Protein AF-J9EGV9-F1 (afdb_monomer)

Foldseek 3Di:
DQPDVVLVVVVVVVLCVLPVPKDWDCPNVVRDIDIDDPDPVSLVVVQVVQCQDDDPNRRDHDDDDDPPPVDDQPDPVDDHDDPPDPDDPCPDDDDDPDPDDPDPDPDPPPPPPLLVVQVVPDDLQDWGWSACADPPGDTDIDDRDDPPDPDDDPPPPPDDDDDDDDDDDDDDDDDDD

Mean predicted aligned error: 19.61 Å

Radius of gyration: 32.69 Å; Cα contacts (8 Å, |Δi|>4): 101; chains: 1; bounding box: 62×54×77 Å

Solvent-accessible surface area (backbone atoms only — not comparable to full-atom values): 12380 Å² total; per-residue (Å²): 86,80,89,43,69,70,44,37,50,64,53,49,50,68,50,39,76,73,40,79,80,53,44,78,48,77,39,58,93,78,75,43,72,50,76,48,58,90,46,73,65,54,50,52,52,53,39,64,64,35,56,79,34,64,59,95,90,39,75,43,84,70,79,84,78,78,80,83,70,94,67,71,96,68,84,77,85,63,86,72,81,76,79,97,61,91,70,77,79,80,66,84,92,68,78,76,60,93,88,72,70,88,76,80,77,71,76,79,79,87,72,52,61,68,54,51,53,52,61,69,67,63,58,83,87,49,76,42,78,71,37,88,49,53,102,90,41,79,60,40,72,48,69,62,86,67,83,90,60,88,76,79,74,76,78,76,77,79,72,82,83,76,79,81,78,80,84,74,79,79,80,79,82,81,83,80,133

Secondary structure (DSSP, 8-state):
--S-HHHHHHHHHHHHTT-TT-EEEEEGGGTEEEEE-SSHHHHHHHHHHHTT-EETTEE----PPP------SS--SSPPPPP--------SS-PPPTT-----PPPP-TT-HHHHHHHHT--TTS-EEEE--BTTB--EEE----GGGTT-PPP------PPPPP-PPPPPPPPP-

Sequence (177 aa):
VFSVDQQKANFSDLFTQIESGCHFDFLRSFRRVRITFEKPESATAAKLLTQHLSFNGTILKSFFAQRIRLRDAGDDGLLKLPPLEKQFLISPPASPPVGWEQSQEMAPVVCNFDLMAKLAALTVDDTFEVYEGDEHKPKIVIHPANEEGSNSMPAQSMMPKTPRPPNTPRSVRKEYT

InterPro domains:
  IPR006931 Calcipressin [PF04847] (2-142)
  IPR006931 Calcipressin [PTHR10300] (1-169)
  IPR012677 Nucleotide-binding alpha-beta plait domain superfamily [G3DSA:3.30.70.330] (1-89)
  IPR035979 RNA-binding domain superfamily [SSF54928] (2-92)

pLDDT: mean 76.2, std 13.2, range [49.03, 94.69]

Organism: Wuchereria bancrofti (NCBI:txid6293)

Structure (mmCIF, N/CA/C/O backbone):
data_AF-J9EGV9-F1
#
_entry.id   AF-J9EGV9-F1
#
loop_
_atom_site.group_PDB
_atom_site.id
_atom_site.type_symbol
_atom_site.label_atom_id
_atom_site.label_alt_id
_atom_site.label_comp_id
_atom_site.label_asym_id
_atom_site.label_entity_id
_atom_site.label_seq_id
_atom_site.pdbx_PDB_ins_code
_atom_site.Cartn_x
_atom_site.Cartn_y
_atom_site.Cartn_z
_atom_site.occupancy
_atom_site.B_iso_or_equiv
_atom_site.auth_seq_id
_atom_site.auth_comp_id
_atom_site.auth_asym_id
_atom_site.auth_atom_id
_atom_site.pdbx_PDB_model_num
ATOM 1 N N . VAL A 1 1 ? -15.345 -4.649 19.027 1.00 72.00 1 VAL A N 1
ATOM 2 C CA . VAL A 1 1 ? -14.719 -4.579 17.686 1.00 72.00 1 VAL A CA 1
ATOM 3 C C . VAL A 1 1 ? -13.878 -5.813 17.383 1.00 72.00 1 VAL A C 1
ATOM 5 O O . VAL A 1 1 ? -14.122 -6.461 16.389 1.00 72.00 1 VAL A O 1
ATOM 8 N N . PHE A 1 2 ? -12.897 -6.184 18.211 1.00 77.69 2 PHE A N 1
ATOM 9 C CA . PHE A 1 2 ? -11.848 -7.129 17.789 1.00 77.69 2 PHE A CA 1
ATOM 10 C C . PHE A 1 2 ? -12.243 -8.614 17.698 1.00 77.69 2 PHE A C 1
ATOM 12 O O . PHE A 1 2 ? -11.658 -9.328 16.882 1.00 77.69 2 PHE A O 1
ATOM 19 N N . SER A 1 3 ? -13.209 -9.075 18.498 1.00 81.31 3 SER A N 1
ATOM 20 C CA . SER A 1 3 ? -13.563 -10.504 18.596 1.00 81.31 3 SER A CA 1
ATOM 21 C C . SER A 1 3 ? -14.781 -10.912 17.766 1.00 81.31 3 SER A C 1
ATOM 23 O O . SER A 1 3 ? -14.891 -12.073 17.402 1.00 81.31 3 SER A O 1
ATOM 25 N N . VAL A 1 4 ? -15.687 -9.974 17.476 1.00 87.19 4 VAL A N 1
ATOM 26 C CA . VAL A 1 4 ? -16.976 -10.241 16.818 1.00 87.19 4 VAL A CA 1
ATOM 27 C C . VAL A 1 4 ? -16.967 -9.602 15.440 1.00 87.19 4 VAL A C 1
ATOM 29 O O . VAL A 1 4 ? -16.778 -8.389 15.341 1.00 87.19 4 VAL A O 1
ATOM 32 N N . ASP A 1 5 ? -17.206 -10.389 14.393 1.00 86.81 5 ASP A N 1
ATOM 33 C CA . ASP A 1 5 ? -17.126 -9.908 13.009 1.00 86.81 5 ASP A CA 1
ATOM 34 C C . ASP A 1 5 ? -18.186 -8.852 12.687 1.00 86.81 5 ASP A C 1
ATOM 36 O O . ASP A 1 5 ? -17.861 -7.848 12.060 1.00 86.81 5 ASP A O 1
ATOM 40 N N . GLN A 1 6 ? -19.391 -8.966 13.253 1.00 89.12 6 GLN A N 1
ATOM 41 C CA . GLN A 1 6 ? -20.410 -7.916 13.142 1.00 89.12 6 GLN A CA 1
ATOM 42 C C . GLN A 1 6 ? -19.915 -6.565 13.681 1.00 89.12 6 GLN A C 1
ATOM 44 O O . GLN A 1 6 ? -20.164 -5.517 13.097 1.00 89.12 6 GLN A O 1
ATOM 49 N N . GLN A 1 7 ? -19.175 -6.566 14.794 1.00 87.25 7 GLN A N 1
ATOM 50 C CA . GLN A 1 7 ? -18.638 -5.326 15.356 1.00 87.25 7 GLN A CA 1
ATOM 51 C C . GLN A 1 7 ? -17.454 -4.781 14.554 1.00 87.25 7 GLN A C 1
ATOM 53 O O . GLN A 1 7 ? -17.155 -3.596 14.686 1.00 87.25 7 GLN A O 1
ATOM 58 N N . LYS A 1 8 ? -16.753 -5.623 13.783 1.00 89.88 8 LYS A N 1
ATOM 59 C CA . LYS A 1 8 ? -15.738 -5.159 12.830 1.00 89.88 8 LYS A CA 1
ATOM 60 C C . LYS A 1 8 ? -16.406 -4.485 11.643 1.00 89.88 8 LYS A C 1
ATOM 62 O O . LYS A 1 8 ? -15.996 -3.381 11.326 1.00 89.88 8 LYS A O 1
ATOM 67 N N . ALA A 1 9 ? -17.447 -5.105 11.082 1.00 90.06 9 ALA A N 1
ATOM 68 C CA . ALA A 1 9 ? -18.224 -4.559 9.971 1.00 90.06 9 ALA A CA 1
ATOM 69 C C . ALA A 1 9 ? -18.833 -3.194 10.330 1.00 90.06 9 ALA A C 1
ATOM 71 O O . ALA A 1 9 ? -18.538 -2.191 9.690 1.00 90.06 9 ALA A O 1
ATOM 72 N N . ASN A 1 10 ? -19.545 -3.115 11.459 1.00 90.56 10 ASN A N 1
ATOM 73 C CA . ASN A 1 10 ? -20.120 -1.850 11.923 1.00 90.56 10 ASN A CA 1
ATOM 74 C C . ASN A 1 10 ? -19.052 -0.763 12.152 1.00 90.56 10 ASN A C 1
ATOM 76 O O . ASN A 1 10 ? -19.334 0.422 12.017 1.00 90.56 10 ASN A O 1
ATOM 80 N N . PHE A 1 11 ? -17.835 -1.151 12.557 1.00 90.31 11 PHE A N 1
ATOM 81 C CA . PHE A 1 11 ? -16.734 -0.207 12.728 1.00 90.31 11 PHE A CA 1
ATOM 82 C C . PHE A 1 11 ? -16.140 0.221 11.385 1.00 90.31 11 PHE A C 1
ATOM 84 O O . PHE A 1 11 ? -15.860 1.403 11.223 1.00 90.31 11 PHE A O 1
ATOM 91 N N . SER A 1 12 ? -15.944 -0.698 10.433 1.00 91.06 12 SER A N 1
ATOM 92 C CA . SER A 1 12 ? -15.426 -0.363 9.103 1.00 91.06 12 SER A CA 1
ATOM 93 C C . SER A 1 12 ? -16.374 0.560 8.348 1.00 91.06 12 SER A C 1
ATOM 95 O O . SER A 1 12 ? -15.910 1.548 7.786 1.00 91.06 12 SER A O 1
ATOM 97 N N . ASP A 1 13 ? -17.685 0.325 8.440 1.00 90.62 13 ASP A N 1
ATOM 98 C CA . ASP A 1 13 ? -18.703 1.113 7.738 1.00 90.62 13 ASP A CA 1
ATOM 99 C C . ASP A 1 13 ? -18.626 2.611 8.069 1.00 90.62 13 ASP A C 1
ATOM 101 O O . ASP A 1 13 ? -18.821 3.451 7.191 1.00 90.62 13 ASP A O 1
ATOM 105 N N . LEU A 1 14 ? -18.263 2.964 9.310 1.00 88.94 14 LEU A N 1
ATOM 106 C CA . LEU A 1 14 ? -18.078 4.359 9.732 1.00 88.94 14 LEU A CA 1
ATOM 107 C C . LEU A 1 14 ? -17.001 5.088 8.919 1.00 88.94 14 LEU A C 1
ATOM 109 O O . LEU A 1 14 ? -17.116 6.287 8.681 1.00 88.94 14 LEU A O 1
ATOM 113 N N . PHE A 1 15 ? -15.949 4.382 8.503 1.00 91.12 15 PHE A N 1
ATOM 114 C CA . PHE A 1 15 ? -14.850 4.967 7.732 1.00 91.12 15 PHE A CA 1
ATOM 115 C C . PHE A 1 15 ? -15.026 4.754 6.227 1.00 91.12 15 PHE A C 1
ATOM 117 O O . PHE A 1 15 ? -14.578 5.591 5.447 1.00 91.12 15 PHE A O 1
ATOM 124 N N . THR A 1 16 ? -15.741 3.704 5.814 1.00 91.88 16 THR A N 1
ATOM 125 C CA . THR A 1 16 ? -16.113 3.476 4.411 1.00 91.88 16 THR A CA 1
ATOM 126 C C . THR A 1 16 ? -17.042 4.573 3.875 1.00 91.88 16 THR A C 1
ATOM 128 O O . THR A 1 16 ? -16.983 4.890 2.690 1.00 91.88 16 THR A O 1
ATOM 131 N N . GLN A 1 17 ? -17.842 5.217 4.737 1.00 90.00 17 GLN A N 1
ATOM 132 C CA . GLN A 1 17 ? -18.630 6.410 4.376 1.00 90.00 17 GLN A CA 1
ATOM 133 C C . GLN A 1 17 ? -17.769 7.623 3.995 1.00 90.00 17 GLN A C 1
ATOM 135 O O . GLN A 1 17 ? -18.224 8.482 3.244 1.00 90.00 17 GLN A O 1
ATOM 140 N N . ILE A 1 18 ? -16.543 7.706 4.517 1.00 88.81 18 ILE A N 1
ATOM 141 C CA . ILE A 1 18 ? -15.595 8.780 4.200 1.00 88.81 18 ILE A CA 1
ATOM 142 C C . ILE A 1 18 ? -14.877 8.446 2.892 1.00 88.81 18 ILE A C 1
ATOM 144 O O . ILE A 1 18 ? -14.773 9.286 2.004 1.00 88.81 18 ILE A O 1
ATOM 148 N N . GLU A 1 19 ? -14.384 7.211 2.775 1.00 91.25 19 GLU A N 1
ATOM 149 C CA . GLU A 1 19 ? -13.679 6.732 1.592 1.00 91.25 19 GLU A CA 1
ATOM 150 C C . GLU A 1 19 ? -13.893 5.226 1.413 1.00 91.25 19 GLU A C 1
ATOM 152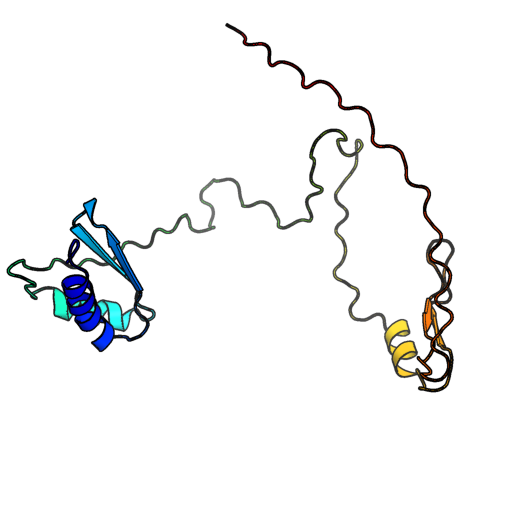 O O . GLU A 1 19 ? -13.577 4.429 2.298 1.00 91.25 19 GLU A O 1
ATOM 157 N N . SER A 1 20 ? -14.389 4.820 0.244 1.00 89.94 20 SER A N 1
ATOM 158 C CA . SER A 1 20 ? -14.695 3.415 -0.048 1.00 89.94 20 SER A CA 1
ATOM 159 C C . SER A 1 20 ? -13.451 2.524 -0.143 1.00 89.94 20 SER A C 1
ATOM 161 O O . SER A 1 20 ? -13.529 1.336 0.161 1.00 89.94 20 SER A O 1
ATOM 163 N N . GLY A 1 21 ? -12.306 3.091 -0.535 1.00 89.56 21 GLY A N 1
ATOM 164 C CA . GLY A 1 21 ? -11.041 2.383 -0.752 1.00 89.56 21 GLY A CA 1
ATOM 165 C C . GLY A 1 21 ? -10.152 2.218 0.486 1.00 89.56 21 GLY A C 1
ATOM 166 O O . GLY A 1 21 ? -8.978 1.880 0.340 1.00 89.56 21 GLY A O 1
ATOM 167 N N . CYS A 1 22 ? -10.655 2.470 1.698 1.00 92.50 22 CYS A N 1
ATOM 168 C CA . CYS A 1 22 ? -9.830 2.384 2.903 1.00 92.50 22 CYS A CA 1
ATOM 169 C C . CYS A 1 22 ? -9.505 0.932 3.312 1.00 92.50 22 CYS A C 1
ATOM 171 O O . CYS A 1 22 ? -10.330 0.022 3.222 1.00 92.50 22 CYS A O 1
ATOM 173 N N . HIS A 1 23 ? -8.281 0.712 3.798 1.00 93.50 23 HIS A N 1
ATOM 174 C CA . HIS A 1 23 ? -7.808 -0.590 4.276 1.00 93.50 23 HIS A CA 1
ATOM 175 C C . HIS A 1 23 ? -7.730 -0.637 5.806 1.00 93.50 23 HIS A C 1
ATOM 177 O O . HIS A 1 23 ? -7.260 0.316 6.429 1.00 93.50 23 HIS A O 1
ATOM 183 N N . PHE A 1 24 ? -8.130 -1.761 6.412 1.00 93.81 24 PHE A N 1
ATOM 184 C CA . PHE A 1 24 ? -8.201 -1.928 7.867 1.00 93.81 24 PHE A CA 1
ATOM 185 C C . PHE A 1 24 ? -7.317 -3.074 8.365 1.00 93.81 24 PHE A C 1
ATOM 187 O O . PHE A 1 24 ? -7.581 -4.241 8.082 1.00 93.81 24 PHE A O 1
ATOM 194 N N . ASP A 1 25 ? -6.352 -2.758 9.230 1.00 93.12 25 ASP A N 1
ATOM 195 C CA . ASP A 1 25 ? -5.571 -3.749 9.970 1.00 93.12 25 ASP A CA 1
ATOM 196 C C . ASP A 1 25 ? -6.039 -3.818 11.428 1.00 93.12 25 ASP A C 1
ATOM 198 O O . ASP A 1 25 ? -5.756 -2.935 12.249 1.00 93.12 25 ASP A O 1
ATOM 202 N N . PHE A 1 26 ? -6.739 -4.894 11.785 1.00 92.50 26 PHE A N 1
ATOM 203 C CA . PHE A 1 26 ? -7.194 -5.130 13.156 1.00 92.50 26 PHE A CA 1
ATOM 204 C C . PHE A 1 26 ? -6.112 -5.828 13.989 1.00 92.50 26 PHE A C 1
ATOM 206 O O . PHE A 1 26 ? -5.957 -7.050 13.960 1.00 92.50 26 PHE A O 1
ATOM 213 N N . LEU A 1 27 ? -5.413 -5.060 14.821 1.00 91.31 27 LEU A N 1
ATOM 214 C CA . LEU A 1 27 ? -4.391 -5.553 15.742 1.00 91.31 27 LEU A CA 1
ATOM 215 C C . LEU A 1 27 ? -5.035 -5.971 17.072 1.00 91.31 27 LEU A C 1
ATOM 217 O O . LEU A 1 27 ? -5.009 -5.232 18.061 1.00 91.31 27 LEU A O 1
ATOM 221 N N . ARG A 1 28 ? -5.633 -7.173 17.090 1.00 88.75 28 ARG A N 1
ATOM 222 C CA . ARG A 1 28 ? -6.429 -7.690 18.223 1.00 88.75 28 ARG A CA 1
ATOM 223 C C . ARG A 1 28 ? -5.695 -7.621 19.566 1.00 88.75 28 ARG A C 1
ATOM 225 O O . ARG A 1 28 ? -6.259 -7.095 20.523 1.00 88.75 28 ARG A O 1
ATOM 232 N N . SER A 1 29 ? -4.443 -8.080 19.628 1.00 90.12 29 SER A N 1
ATOM 233 C CA . SER A 1 29 ? -3.651 -8.120 20.870 1.00 90.12 29 SER A CA 1
ATOM 234 C C . SER A 1 29 ? -3.405 -6.733 21.465 1.00 90.12 29 SER A C 1
ATOM 236 O O . SER A 1 29 ? -3.429 -6.564 22.679 1.00 90.12 29 SER A O 1
ATOM 238 N N . PHE A 1 30 ? -3.227 -5.724 20.611 1.00 86.88 30 PHE A N 1
ATOM 239 C CA . PHE A 1 30 ? -2.983 -4.344 21.033 1.00 86.88 30 PHE A CA 1
ATOM 240 C C . PHE A 1 30 ? -4.271 -3.542 21.235 1.00 86.88 30 PHE A C 1
ATOM 242 O O . PHE A 1 30 ? -4.199 -2.390 21.660 1.00 86.88 30 PHE A O 1
ATOM 249 N N . ARG A 1 31 ? -5.438 -4.122 20.909 1.00 89.06 31 ARG A N 1
ATOM 250 C CA . ARG A 1 31 ? -6.732 -3.425 20.833 1.00 89.06 31 ARG A CA 1
ATOM 251 C C . ARG A 1 31 ? -6.646 -2.148 19.987 1.00 89.06 31 ARG A C 1
ATOM 253 O O . ARG A 1 31 ? -7.211 -1.116 20.342 1.00 89.06 31 ARG A O 1
ATOM 260 N N . ARG A 1 32 ? -5.916 -2.217 18.869 1.00 92.06 32 ARG A N 1
ATOM 261 C CA . ARG A 1 32 ? -5.701 -1.102 17.935 1.00 92.06 32 ARG A CA 1
ATOM 262 C C . ARG A 1 32 ? -6.181 -1.475 16.541 1.00 92.06 32 ARG A C 1
ATOM 264 O O . ARG A 1 32 ? -6.110 -2.637 16.148 1.00 92.06 32 ARG A O 1
ATOM 271 N N . VAL A 1 33 ? -6.639 -0.479 15.795 1.00 92.56 33 VAL A N 1
ATOM 272 C CA . VAL A 1 33 ? -6.938 -0.602 14.366 1.00 92.56 33 VAL A CA 1
ATOM 273 C C . VAL A 1 33 ? -6.067 0.405 13.632 1.00 92.56 33 VAL A C 1
ATOM 275 O O . VAL A 1 33 ? -6.017 1.566 14.037 1.00 92.56 33 VAL A O 1
ATOM 278 N N . ARG A 1 34 ? -5.364 -0.033 12.587 1.00 93.50 34 ARG A N 1
ATOM 279 C CA . ARG A 1 34 ? -4.728 0.877 11.631 1.00 93.50 34 ARG A CA 1
ATOM 280 C C . ARG A 1 34 ? -5.644 0.998 10.424 1.00 93.50 34 ARG A C 1
ATOM 282 O O . ARG A 1 34 ? -6.104 -0.014 9.908 1.00 93.50 34 ARG A O 1
ATOM 289 N N . ILE A 1 35 ? -5.909 2.232 10.020 1.00 93.94 35 ILE A N 1
ATOM 290 C CA . ILE A 1 35 ? -6.735 2.545 8.858 1.00 93.94 35 ILE A CA 1
ATOM 291 C C . ILE A 1 35 ? -5.845 3.284 7.870 1.00 93.94 35 ILE A C 1
ATOM 293 O O . ILE A 1 35 ? -5.227 4.289 8.232 1.00 93.94 35 ILE A O 1
ATOM 297 N N . THR A 1 36 ? -5.749 2.760 6.655 1.00 94.12 36 THR A N 1
ATOM 298 C CA . THR A 1 36 ? -4.969 3.353 5.569 1.00 94.12 36 THR A CA 1
ATOM 299 C C . THR A 1 36 ? -5.940 3.914 4.544 1.00 94.12 36 THR A C 1
ATOM 301 O O . THR A 1 36 ? -6.716 3.163 3.960 1.00 94.12 36 THR A O 1
ATOM 304 N N . PHE A 1 37 ? -5.894 5.229 4.358 1.00 94.19 37 PHE A N 1
ATOM 305 C CA . PHE A 1 37 ? -6.653 5.952 3.340 1.00 94.19 37 PHE A CA 1
ATOM 306 C C . PHE A 1 37 ? -5.761 6.227 2.132 1.00 94.19 37 PHE A C 1
ATOM 308 O O . PHE A 1 37 ? -4.545 6.374 2.284 1.00 94.19 37 PHE A O 1
ATOM 315 N N . GLU A 1 38 ? -6.362 6.334 0.954 1.00 93.75 38 GLU A N 1
ATOM 316 C CA . GLU A 1 38 ? -5.685 6.753 -0.269 1.00 93.75 38 GLU A CA 1
ATOM 317 C C . GLU A 1 38 ? -5.351 8.248 -0.211 1.00 93.75 38 GLU A C 1
ATOM 319 O O . GLU A 1 38 ? -4.243 8.662 -0.563 1.00 93.75 38 GLU A O 1
ATOM 324 N N . LYS A 1 39 ? -6.283 9.065 0.300 1.00 93.81 39 LYS A N 1
ATOM 325 C CA . LYS A 1 39 ? -6.124 10.521 0.378 1.00 93.81 39 LYS A CA 1
ATOM 326 C C . LYS A 1 39 ? -5.812 10.998 1.803 1.00 93.81 39 LYS A C 1
ATOM 328 O O . LYS A 1 39 ? -6.466 10.584 2.765 1.00 93.81 39 LYS A O 1
ATOM 333 N N . PRO A 1 40 ? -4.865 11.943 1.972 1.00 93.12 40 PRO A N 1
ATOM 334 C CA . PRO A 1 40 ? -4.555 12.516 3.285 1.00 93.12 40 PRO A CA 1
ATOM 335 C C . PRO A 1 40 ? -5.709 13.359 3.859 1.00 93.12 40 PRO A C 1
ATOM 337 O O . PRO A 1 40 ? -5.856 13.468 5.080 1.00 93.12 40 PRO A O 1
ATOM 340 N N . GLU A 1 41 ? -6.550 13.928 2.994 1.00 94.69 41 GLU A N 1
ATOM 341 C CA . GLU A 1 41 ? -7.744 14.692 3.374 1.00 94.69 41 GLU A CA 1
ATOM 342 C C . GLU A 1 41 ? -8.757 13.804 4.106 1.00 94.69 41 GLU A C 1
ATOM 344 O O . GLU A 1 41 ? -9.190 14.145 5.209 1.00 94.69 41 GLU A O 1
ATOM 349 N N . SER A 1 42 ? -9.035 12.612 3.567 1.00 94.38 42 SER A N 1
ATOM 350 C CA . SER A 1 42 ? -9.908 11.606 4.183 1.00 94.38 42 SER A CA 1
ATOM 351 C C . SER A 1 42 ? -9.408 11.181 5.562 1.00 94.38 42 SER A C 1
ATOM 353 O O . SER A 1 42 ? -10.184 11.117 6.514 1.00 94.38 42 SER A O 1
ATOM 355 N N . ALA A 1 43 ? -8.096 10.961 5.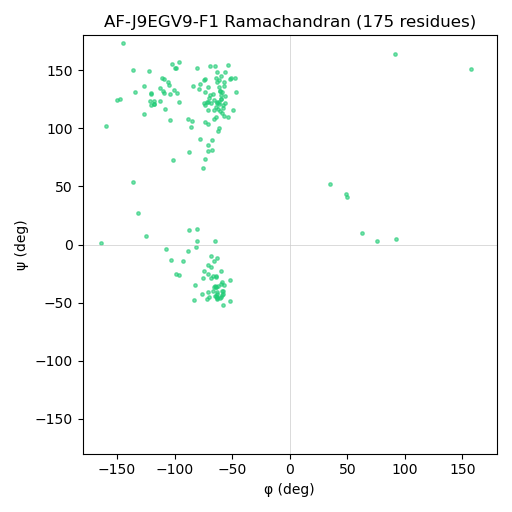714 1.00 93.44 43 ALA A N 1
ATOM 356 C CA . ALA A 1 43 ? -7.492 10.612 7.001 1.00 93.44 43 ALA A CA 1
ATOM 357 C C . ALA A 1 43 ? -7.639 11.735 8.044 1.00 93.44 43 ALA A C 1
ATOM 359 O O . ALA A 1 43 ? -7.839 11.473 9.233 1.00 93.44 43 ALA A O 1
ATOM 360 N N . THR A 1 44 ? -7.555 12.992 7.602 1.00 94.00 44 THR A N 1
ATOM 361 C CA . THR A 1 44 ? -7.738 14.165 8.465 1.00 94.00 44 THR A CA 1
ATOM 362 C C . THR A 1 44 ? -9.194 14.302 8.905 1.00 94.00 44 THR A C 1
ATOM 364 O O . THR A 1 44 ? -9.454 14.472 10.098 1.00 94.00 44 THR A O 1
ATOM 367 N N . ALA 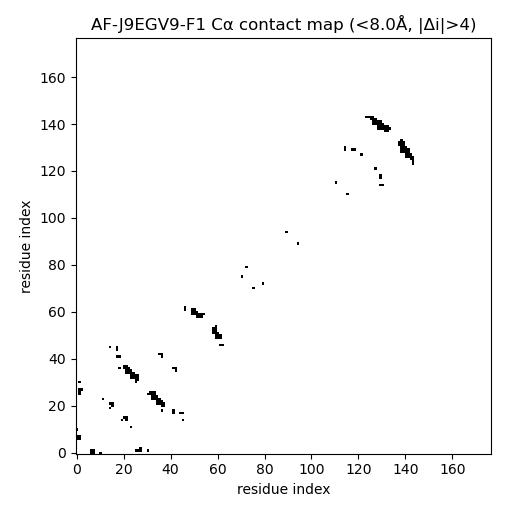A 1 45 ? -10.138 14.144 7.973 1.00 92.88 45 ALA A N 1
ATOM 368 C CA . ALA A 1 45 ? -11.570 14.141 8.262 1.00 92.88 45 ALA A CA 1
ATOM 369 C C . ALA A 1 45 ? -11.951 13.000 9.220 1.00 92.88 45 ALA A C 1
ATOM 371 O O . ALA A 1 45 ? -12.607 13.233 10.236 1.00 92.88 45 ALA A O 1
ATOM 372 N N . ALA A 1 46 ? -11.459 11.784 8.966 1.00 92.94 46 ALA A N 1
ATOM 373 C CA . ALA A 1 46 ? -11.673 10.624 9.827 1.00 92.94 46 ALA A CA 1
ATOM 374 C C . ALA A 1 46 ? -11.166 10.859 11.254 1.00 92.94 46 ALA A C 1
ATOM 376 O O . ALA A 1 46 ? -11.847 10.521 12.224 1.00 92.94 46 ALA A O 1
ATOM 377 N N . LYS A 1 47 ? -9.990 11.477 11.409 1.00 92.44 47 LYS A N 1
ATOM 378 C CA . LYS A 1 47 ? -9.459 11.832 12.729 1.00 92.44 47 LYS A CA 1
ATOM 379 C C . LYS A 1 47 ? -10.361 12.841 13.443 1.00 92.44 47 LYS A C 1
ATOM 381 O O . LYS A 1 47 ? -10.676 12.634 14.610 1.00 92.44 47 LYS A O 1
ATOM 386 N N . LEU A 1 48 ? -10.799 13.895 12.753 1.00 90.62 48 LEU A N 1
ATOM 387 C CA . LEU A 1 48 ? -11.672 14.922 13.331 1.00 90.62 48 LEU A CA 1
ATOM 388 C C . LEU A 1 48 ? -13.000 14.323 13.824 1.00 90.62 48 LEU A C 1
ATOM 390 O O . LEU A 1 48 ? -13.423 14.598 14.943 1.00 90.62 48 LEU A O 1
ATOM 394 N N . LEU A 1 49 ? -13.613 13.457 13.012 1.00 87.31 49 LEU A N 1
ATOM 395 C CA . LEU A 1 49 ? -14.879 12.794 13.334 1.00 87.31 49 LEU A CA 1
ATOM 396 C C . LEU A 1 49 ? -14.750 11.833 14.519 1.00 87.31 49 LEU A C 1
ATOM 398 O O . LEU A 1 49 ? -15.660 11.716 15.338 1.00 87.31 49 LEU A O 1
ATOM 402 N N . THR A 1 50 ? -13.615 11.143 14.632 1.00 86.81 50 THR A N 1
ATOM 403 C CA . THR A 1 50 ? -13.438 10.088 15.638 1.00 86.81 50 THR A CA 1
ATOM 404 C C . THR A 1 50 ? -12.830 10.552 16.953 1.00 86.81 50 THR A C 1
ATOM 406 O O . THR A 1 50 ? -12.948 9.832 17.942 1.00 86.81 50 THR A O 1
ATOM 409 N N . GLN A 1 51 ? -12.253 11.756 17.015 1.00 83.81 51 GLN A N 1
ATOM 410 C CA . GLN A 1 51 ? -11.566 12.274 18.205 1.00 83.81 51 GLN A CA 1
ATOM 411 C C . GLN A 1 51 ? -12.465 12.383 19.453 1.00 83.81 51 GLN A C 1
ATOM 413 O O . GLN A 1 51 ? -11.962 12.341 20.577 1.00 83.81 51 GLN A O 1
ATOM 418 N N . HIS A 1 52 ? -13.785 12.469 19.266 1.00 76.25 52 HIS A N 1
ATOM 419 C CA . HIS A 1 52 ? -14.775 12.512 20.349 1.00 76.25 52 HIS A CA 1
ATOM 420 C C . HIS A 1 52 ? -15.849 11.420 20.241 1.00 76.25 52 HIS A C 1
ATOM 422 O O . HIS A 1 52 ? -16.805 11.416 21.017 1.00 76.25 52 HIS A O 1
ATOM 428 N N . LEU A 1 53 ? -15.704 10.477 19.306 1.00 83.88 53 LEU A N 1
ATOM 429 C CA . LEU A 1 53 ? -16.681 9.412 19.118 1.00 83.88 53 LEU A CA 1
ATOM 430 C C . LEU A 1 53 ? -16.482 8.319 20.175 1.00 83.88 53 LEU A C 1
ATOM 432 O O . LEU A 1 53 ? -15.365 7.855 20.422 1.00 83.88 53 LEU A O 1
ATOM 436 N N . SER A 1 54 ? -17.581 7.875 20.782 1.00 85.06 54 SER A N 1
ATOM 437 C CA . SER A 1 54 ? -17.588 6.672 21.614 1.00 85.06 54 SER A CA 1
ATOM 438 C C . SER A 1 54 ? -18.154 5.499 20.820 1.00 85.06 54 SER A C 1
ATOM 440 O O . SER A 1 54 ? -19.181 5.620 20.158 1.00 85.06 54 SER A O 1
ATOM 442 N N . PHE A 1 55 ? -17.470 4.359 20.867 1.00 84.62 55 PHE A N 1
ATOM 443 C CA . PHE A 1 55 ? -17.912 3.124 20.229 1.00 84.62 55 PHE A CA 1
ATOM 444 C C . PHE A 1 55 ? -18.039 2.040 21.295 1.00 84.62 55 PHE A C 1
ATOM 446 O O . PHE A 1 55 ? -17.081 1.756 22.016 1.00 84.62 55 PHE A O 1
ATOM 453 N N . ASN A 1 56 ? -19.227 1.443 21.418 1.00 83.38 56 ASN A N 1
ATOM 454 C CA . ASN A 1 56 ? -19.555 0.457 22.456 1.00 83.38 56 ASN A CA 1
ATOM 455 C C . ASN A 1 56 ? -19.156 0.913 23.877 1.00 83.38 56 ASN A C 1
ATOM 457 O O . ASN A 1 56 ? -18.554 0.154 24.635 1.00 83.38 56 ASN A O 1
ATOM 461 N N . GLY A 1 57 ? -19.431 2.177 24.215 1.00 83.12 57 GLY A N 1
ATOM 462 C CA . GLY A 1 57 ? -19.139 2.754 25.534 1.00 83.12 57 GLY A CA 1
ATOM 463 C C . GLY A 1 57 ? -17.666 3.093 25.793 1.00 83.12 57 GLY A C 1
ATOM 464 O O . GLY A 1 57 ? -17.334 3.542 26.885 1.00 83.12 57 GLY A O 1
ATOM 465 N N . THR A 1 58 ? -16.773 2.911 24.813 1.00 85.81 58 THR A N 1
ATOM 466 C CA . THR A 1 58 ? -15.357 3.296 24.920 1.00 85.81 58 THR A CA 1
ATOM 467 C C . THR A 1 58 ? -15.068 4.498 24.027 1.00 85.81 58 THR A C 1
ATOM 469 O O . THR A 1 58 ? -15.396 4.483 22.843 1.00 85.81 58 THR A O 1
ATOM 472 N N . ILE A 1 59 ? -14.427 5.530 24.577 1.00 87.75 59 ILE A N 1
ATOM 473 C CA . ILE A 1 59 ? -13.993 6.704 23.807 1.00 87.75 59 ILE A CA 1
ATOM 474 C C . ILE A 1 59 ? -12.836 6.297 22.892 1.00 87.75 59 ILE A C 1
ATOM 476 O O . ILE A 1 59 ? -11.831 5.745 23.354 1.00 87.75 59 ILE A O 1
ATOM 480 N N . LEU A 1 60 ? -12.976 6.565 21.596 1.00 88.94 60 LEU A N 1
ATOM 481 C CA . LEU A 1 60 ? -11.933 6.290 20.620 1.00 88.94 60 LEU A CA 1
ATOM 482 C C . LEU A 1 60 ? -10.805 7.317 20.748 1.00 88.94 60 LEU A C 1
ATOM 484 O O . LEU A 1 60 ? -11.029 8.503 20.973 1.00 88.94 60 LEU A O 1
ATOM 488 N N . LYS A 1 61 ? -9.565 6.850 20.597 1.00 89.94 61 LYS A N 1
ATOM 489 C CA . LYS A 1 61 ? -8.383 7.711 20.506 1.00 89.94 61 LYS A CA 1
ATOM 490 C C . LYS A 1 61 ? -7.734 7.498 19.149 1.00 89.94 61 LYS A C 1
ATOM 492 O O . LYS A 1 61 ? -7.328 6.381 18.830 1.00 89.94 61 LYS A O 1
ATOM 497 N N . SER A 1 62 ? -7.632 8.567 18.372 1.00 91.25 62 SER A N 1
ATOM 498 C CA . SER A 1 62 ? -7.095 8.555 17.013 1.00 91.25 62 SER A CA 1
ATOM 499 C C . SER A 1 62 ? -5.777 9.324 16.935 1.00 91.25 62 SER A C 1
ATOM 501 O O . SER A 1 62 ? -5.676 10.455 17.415 1.00 91.25 62 SER A O 1
ATOM 503 N N . PHE A 1 63 ? -4.783 8.744 16.269 1.00 91.94 63 PHE A N 1
ATOM 504 C CA . PHE A 1 63 ? -3.473 9.356 16.050 1.00 91.94 63 PHE A CA 1
ATOM 505 C C . PHE A 1 63 ? -3.051 9.138 14.601 1.00 91.94 63 PHE A C 1
ATOM 507 O O . PHE A 1 63 ? -3.412 8.127 13.998 1.00 91.94 63 PHE A O 1
ATOM 514 N N . PHE A 1 64 ? -2.266 10.062 14.051 1.00 92.75 64 PHE A N 1
ATOM 515 C CA . PHE A 1 64 ? -1.639 9.827 12.757 1.00 92.75 64 PHE A CA 1
ATOM 516 C C . PHE A 1 64 ? -0.507 8.818 12.921 1.00 92.75 64 PHE A C 1
ATOM 518 O O . PHE A 1 64 ? 0.322 8.944 13.824 1.00 92.75 64 PHE A O 1
ATOM 525 N N . ALA A 1 65 ? -0.485 7.808 12.055 1.00 90.12 65 ALA A N 1
ATOM 526 C CA . ALA A 1 65 ? 0.618 6.867 12.018 1.00 90.12 65 ALA A CA 1
ATOM 527 C C . ALA A 1 65 ? 1.883 7.598 11.558 1.00 90.12 65 ALA A C 1
ATOM 529 O O . ALA A 1 65 ? 1.884 8.279 10.531 1.00 90.12 65 ALA A O 1
ATOM 530 N N . GLN A 1 66 ? 2.971 7.445 12.310 1.00 85.69 66 GLN A N 1
ATOM 531 C CA . GLN A 1 66 ? 4.268 7.926 11.864 1.00 85.69 66 GLN A CA 1
ATOM 532 C C . GLN A 1 66 ? 4.683 7.108 10.642 1.00 85.69 66 GLN A C 1
ATOM 534 O O . GLN A 1 66 ? 4.717 5.875 10.691 1.00 85.69 66 GLN A O 1
ATOM 539 N N . ARG A 1 67 ? 4.982 7.789 9.532 1.00 77.88 67 ARG A N 1
ATOM 540 C CA . ARG A 1 67 ? 5.511 7.127 8.341 1.00 77.88 67 ARG A CA 1
ATOM 541 C C . ARG A 1 67 ? 6.824 6.464 8.735 1.00 77.88 67 ARG A C 1
ATOM 543 O O . ARG A 1 67 ? 7.779 7.160 9.075 1.00 77.88 67 ARG A O 1
ATOM 550 N N . ILE A 1 68 ? 6.869 5.135 8.689 1.00 76.06 68 ILE A N 1
ATOM 551 C CA . ILE A 1 68 ? 8.122 4.398 8.838 1.00 76.06 68 ILE A CA 1
ATOM 552 C C . ILE A 1 68 ? 8.906 4.649 7.551 1.00 76.06 68 ILE A C 1
ATOM 554 O O . ILE A 1 68 ? 8.790 3.910 6.576 1.00 76.06 68 ILE A O 1
ATOM 558 N N . ARG A 1 69 ? 9.652 5.755 7.506 1.00 69.75 69 ARG A N 1
ATOM 559 C CA . ARG A 1 69 ? 10.694 5.928 6.503 1.00 69.75 69 ARG A CA 1
ATOM 560 C C . ARG A 1 69 ? 11.824 5.022 6.932 1.00 69.75 69 ARG A C 1
ATOM 562 O O . ARG A 1 69 ? 12.506 5.295 7.913 1.00 69.75 69 ARG A O 1
ATOM 569 N N . LEU A 1 70 ? 11.965 3.908 6.223 1.00 64.62 70 LEU A N 1
ATOM 570 C CA . LEU A 1 70 ? 13.048 2.972 6.481 1.00 64.62 70 LEU A CA 1
ATOM 571 C C . LEU A 1 70 ? 14.426 3.581 6.224 1.00 64.62 70 LEU A C 1
ATOM 573 O O . LEU A 1 70 ? 15.365 2.926 6.647 1.00 64.62 70 LEU A O 1
ATOM 577 N N . ARG A 1 71 ? 14.521 4.766 5.589 1.00 63.28 71 ARG A N 1
ATOM 578 C CA . ARG A 1 71 ? 15.626 5.751 5.508 1.00 63.28 71 ARG A CA 1
ATOM 579 C C . ARG A 1 71 ? 15.414 6.591 4.237 1.00 63.28 71 ARG A C 1
ATOM 581 O O . ARG A 1 71 ? 14.815 6.083 3.290 1.00 63.28 71 ARG A O 1
ATOM 588 N N . ASP A 1 72 ? 15.862 7.845 4.206 1.00 61.03 72 ASP A N 1
ATOM 589 C CA . ASP A 1 72 ? 15.988 8.596 2.948 1.00 61.03 72 ASP A CA 1
ATOM 590 C C . ASP A 1 72 ? 17.344 8.223 2.322 1.00 61.03 72 ASP A C 1
ATOM 592 O O . ASP A 1 72 ? 18.339 8.159 3.031 1.00 61.03 72 ASP A O 1
ATOM 596 N N . ALA A 1 73 ? 17.412 7.974 1.010 1.00 57.75 73 ALA A N 1
ATOM 597 C CA . ALA A 1 73 ? 18.633 7.526 0.309 1.00 57.75 73 ALA A CA 1
ATOM 598 C C . ALA A 1 73 ? 19.800 8.552 0.303 1.00 57.75 73 ALA A C 1
ATOM 600 O O . ALA A 1 73 ? 20.843 8.337 -0.331 1.00 57.75 73 ALA A O 1
ATOM 601 N N . GLY A 1 74 ? 19.607 9.686 0.980 1.00 57.41 74 GLY A N 1
ATOM 602 C CA . GLY A 1 74 ? 20.560 10.775 1.118 1.00 57.41 74 GLY A CA 1
ATOM 603 C C . GLY A 1 74 ? 21.521 10.520 2.272 1.00 57.41 74 GLY A C 1
ATOM 604 O O . GLY A 1 74 ? 21.143 10.651 3.428 1.00 57.41 74 GLY A O 1
ATOM 605 N N . ASP A 1 75 ? 22.752 10.175 1.897 1.00 62.91 75 ASP A N 1
ATOM 606 C CA . ASP A 1 75 ? 23.984 10.246 2.697 1.00 62.91 75 ASP A CA 1
ATOM 607 C C . ASP A 1 75 ? 23.884 9.963 4.209 1.00 62.91 75 ASP A C 1
ATOM 609 O O . ASP A 1 75 ? 24.355 10.712 5.055 1.00 62.91 75 ASP A O 1
ATOM 613 N N . ASP A 1 76 ? 23.290 8.833 4.563 1.00 64.06 76 ASP A N 1
ATOM 614 C CA . ASP A 1 76 ? 23.170 8.329 5.928 1.00 64.06 76 ASP A CA 1
ATOM 615 C C . ASP A 1 76 ? 24.450 7.628 6.434 1.00 64.06 76 ASP A C 1
ATOM 617 O O . ASP A 1 76 ? 24.426 6.939 7.453 1.00 64.06 76 ASP A O 1
ATOM 621 N N . GLY A 1 77 ? 25.584 7.783 5.733 1.00 71.81 77 GLY A N 1
ATOM 622 C CA . GLY A 1 77 ? 26.851 7.115 6.064 1.00 71.81 77 GLY A CA 1
ATOM 623 C C . GLY A 1 77 ? 26.788 5.582 5.984 1.00 71.81 77 GLY A C 1
ATOM 624 O O . GLY A 1 77 ? 27.704 4.892 6.429 1.00 71.81 77 GLY A O 1
ATOM 625 N N . LEU A 1 78 ? 25.700 5.040 5.434 1.00 74.50 78 LEU A N 1
ATOM 626 C CA . LEU A 1 78 ? 25.473 3.615 5.246 1.00 74.50 78 LEU A CA 1
ATOM 627 C C . LEU A 1 78 ? 25.859 3.187 3.830 1.00 74.50 78 LEU A C 1
ATOM 629 O O . LEU A 1 78 ? 25.875 3.984 2.889 1.00 74.50 78 LEU A O 1
ATOM 633 N N . LEU A 1 79 ? 26.146 1.893 3.680 1.00 77.25 79 LEU A N 1
ATOM 634 C CA . LEU A 1 79 ? 26.395 1.289 2.375 1.00 77.25 79 LEU A CA 1
ATOM 635 C C . LEU A 1 79 ? 25.198 1.536 1.450 1.00 77.25 79 LEU A C 1
ATOM 637 O O . LEU A 1 79 ? 24.051 1.254 1.807 1.00 77.25 79 LEU A O 1
ATOM 641 N N . LYS A 1 80 ? 25.477 2.069 0.257 1.00 76.12 80 LYS A N 1
ATOM 642 C CA . LYS A 1 80 ? 24.464 2.296 -0.776 1.00 76.12 80 LYS A CA 1
ATOM 643 C C . LYS A 1 80 ? 23.899 0.960 -1.257 1.00 76.12 80 LYS A C 1
ATOM 645 O O . LYS A 1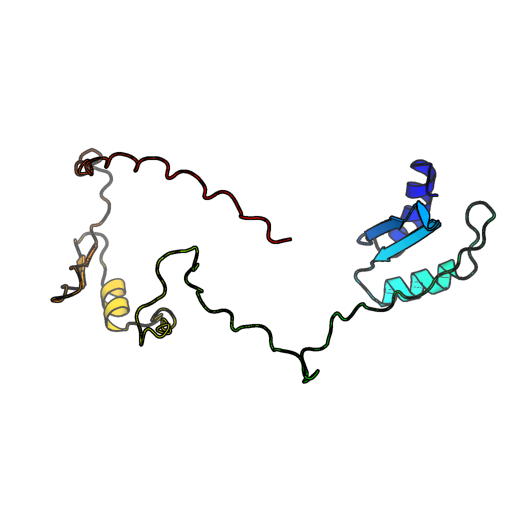 80 ? 24.578 -0.067 -1.189 1.00 76.12 80 LYS A O 1
ATOM 650 N N . LEU A 1 81 ? 22.655 0.976 -1.744 1.00 75.81 81 LEU A N 1
ATOM 651 C CA . LEU A 1 81 ? 22.110 -0.201 -2.414 1.00 75.81 81 LEU A CA 1
ATOM 652 C C . LEU A 1 81 ? 23.033 -0.566 -3.586 1.00 75.81 81 LEU A C 1
ATOM 654 O O . LEU A 1 81 ? 23.476 0.339 -4.300 1.00 75.81 81 LEU A O 1
ATOM 658 N N . PRO A 1 82 ? 23.337 -1.858 -3.782 1.00 73.00 82 PRO A N 1
ATOM 659 C CA . PRO A 1 82 ? 24.134 -2.279 -4.918 1.00 73.00 82 PRO A CA 1
ATOM 660 C C . PRO A 1 82 ? 23.426 -1.881 -6.224 1.00 73.00 82 PRO A C 1
ATOM 662 O O . PRO A 1 82 ? 22.190 -1.922 -6.280 1.00 73.00 82 PRO A O 1
ATOM 665 N N . PRO A 1 83 ? 24.181 -1.504 -7.271 1.00 71.62 83 PRO A N 1
ATOM 666 C CA . PRO A 1 83 ? 23.625 -1.287 -8.598 1.00 71.62 83 PRO A CA 1
ATOM 667 C C . PRO A 1 83 ? 22.806 -2.500 -9.053 1.00 71.62 83 PRO A C 1
ATOM 669 O O . PRO A 1 83 ? 23.163 -3.647 -8.771 1.00 71.62 83 PRO A O 1
ATOM 672 N N . LEU A 1 84 ? 21.696 -2.249 -9.750 1.00 69.12 84 LEU A N 1
ATOM 673 C CA . LEU A 1 84 ? 20.873 -3.294 -10.364 1.00 69.12 84 LEU A CA 1
ATOM 674 C C . LEU A 1 84 ? 21.601 -3.855 -11.593 1.00 69.12 84 LEU A C 1
ATOM 676 O O . LEU A 1 84 ? 21.250 -3.563 -12.731 1.00 69.12 84 LEU A O 1
ATOM 680 N N . GLU A 1 85 ? 22.644 -4.638 -11.350 1.00 69.44 85 GLU A N 1
ATOM 681 C CA . GLU A 1 85 ? 23.414 -5.331 -12.377 1.00 69.44 85 GLU A CA 1
ATOM 682 C C . GLU A 1 85 ? 23.013 -6.806 -12.438 1.00 69.44 85 GLU A C 1
ATOM 684 O O . GLU A 1 85 ? 22.507 -7.391 -11.475 1.00 69.44 85 GLU A O 1
ATOM 689 N N . LYS A 1 86 ? 23.219 -7.427 -13.601 1.00 62.00 86 LYS A N 1
ATOM 690 C CA . LYS A 1 86 ? 22.918 -8.842 -13.844 1.00 62.00 86 LYS A CA 1
ATOM 691 C C . LYS A 1 86 ? 23.930 -9.700 -13.086 1.00 62.00 86 LYS A C 1
ATOM 693 O O . LYS A 1 86 ? 24.923 -10.137 -13.652 1.00 62.00 86 LYS A O 1
ATOM 698 N N . GLN A 1 87 ? 23.724 -9.891 -11.790 1.00 61.81 87 GLN A N 1
ATOM 699 C CA . GLN A 1 87 ? 24.625 -10.685 -10.963 1.00 61.81 87 GLN A CA 1
ATOM 700 C C . GLN A 1 87 ? 24.626 -12.122 -11.485 1.00 61.81 87 GLN A C 1
ATOM 702 O O . GLN A 1 87 ? 23.601 -12.807 -11.453 1.00 61.81 87 GLN A O 1
ATOM 707 N N . PHE A 1 88 ? 25.775 -12.597 -11.971 1.00 55.34 88 PHE A N 1
ATOM 708 C CA . PHE A 1 88 ? 25.965 -14.034 -12.099 1.00 55.34 88 PHE A CA 1
ATOM 709 C C . PHE A 1 88 ? 25.775 -14.616 -10.704 1.00 55.34 88 PHE A C 1
ATOM 711 O O . PHE A 1 88 ? 26.456 -14.224 -9.756 1.00 55.34 88 PHE A O 1
ATOM 718 N N . LEU A 1 89 ? 24.795 -15.508 -10.570 1.00 58.81 89 LEU A N 1
ATOM 719 C CA . LEU A 1 89 ? 24.573 -16.235 -9.334 1.00 58.81 89 LEU A CA 1
ATOM 720 C C . LEU A 1 89 ? 25.825 -17.073 -9.073 1.00 58.81 89 LEU A C 1
ATOM 722 O O . LEU A 1 89 ? 25.982 -18.160 -9.624 1.00 58.81 89 LEU A O 1
ATOM 726 N N . ILE A 1 90 ? 26.717 -16.567 -8.224 1.00 59.84 90 ILE A N 1
ATOM 727 C CA . ILE A 1 90 ? 27.822 -17.338 -7.659 1.00 59.84 90 ILE A CA 1
ATOM 728 C C . ILE A 1 90 ? 27.235 -18.263 -6.584 1.00 59.84 90 ILE A C 1
ATOM 730 O O . ILE A 1 90 ? 27.486 -18.127 -5.390 1.00 59.84 90 ILE A O 1
ATOM 734 N N . SER A 1 91 ? 26.409 -19.225 -6.993 1.00 49.03 91 SER A N 1
ATOM 735 C CA . SER A 1 91 ? 26.349 -20.474 -6.237 1.00 49.03 91 SER A CA 1
ATOM 736 C C . SER A 1 91 ? 27.666 -21.223 -6.480 1.00 49.03 91 SER A C 1
ATOM 738 O O . SER A 1 91 ? 28.114 -21.264 -7.629 1.00 49.03 91 SER A O 1
ATOM 740 N N . PRO A 1 92 ? 28.320 -21.805 -5.461 1.00 65.25 92 PRO A N 1
ATOM 741 C CA . PRO A 1 92 ? 29.658 -22.359 -5.643 1.00 65.25 92 PRO A CA 1
ATOM 742 C C . PRO A 1 92 ? 29.635 -23.763 -6.285 1.00 65.25 92 PRO A C 1
ATOM 744 O O . PRO A 1 92 ? 28.684 -24.509 -6.034 1.00 65.25 92 PRO A O 1
ATOM 747 N N . PRO A 1 93 ? 30.696 -24.173 -7.025 1.00 55.91 93 PRO A N 1
ATOM 748 C CA . PRO A 1 93 ? 31.991 -23.506 -7.166 1.00 55.91 93 PRO A CA 1
ATOM 749 C C . PRO A 1 93 ? 32.396 -23.256 -8.632 1.00 55.91 93 PRO A C 1
ATOM 751 O O . PRO A 1 93 ? 32.767 -24.174 -9.355 1.00 55.91 93 PRO A O 1
ATOM 754 N N . ALA A 1 94 ? 32.431 -21.991 -9.031 1.00 49.91 94 ALA A N 1
ATOM 755 C CA . ALA A 1 94 ? 33.470 -21.466 -9.910 1.00 49.91 94 ALA A CA 1
ATOM 756 C C . ALA A 1 94 ? 33.468 -19.950 -9.728 1.00 49.91 94 ALA A C 1
ATOM 758 O O . ALA A 1 94 ? 32.570 -19.253 -10.196 1.00 49.91 94 ALA A O 1
ATOM 759 N N . SER A 1 95 ? 34.435 -19.446 -8.966 1.00 60.50 95 SER A N 1
ATOM 760 C CA . SER A 1 95 ? 34.742 -18.020 -8.966 1.00 60.50 95 SER A CA 1
ATOM 761 C C . SER A 1 95 ? 35.070 -17.592 -10.400 1.00 60.50 95 SER A C 1
ATOM 763 O O . SER A 1 95 ? 35.771 -18.343 -11.089 1.00 60.50 95 SER A O 1
ATOM 765 N N . PRO A 1 96 ? 34.611 -16.413 -10.851 1.00 64.50 96 PRO A N 1
ATOM 766 C CA . PRO A 1 96 ? 35.068 -15.851 -12.113 1.00 64.50 96 PRO A CA 1
ATOM 767 C C . PRO A 1 96 ? 36.609 -15.843 -12.166 1.00 64.50 96 PRO A C 1
ATOM 769 O O . PRO A 1 96 ? 37.243 -15.653 -11.121 1.00 64.50 96 PRO A O 1
ATOM 772 N N . PRO A 1 97 ? 37.233 -16.088 -13.332 1.00 68.06 97 PRO A N 1
ATOM 773 C CA . PRO A 1 97 ? 38.685 -16.048 -13.472 1.00 68.06 97 PRO A CA 1
ATOM 774 C C . PRO A 1 97 ? 39.284 -14.723 -12.987 1.00 68.06 97 PRO A C 1
ATOM 776 O O . PRO A 1 97 ? 38.628 -13.681 -13.010 1.00 68.06 97 PRO A O 1
ATOM 779 N N . VAL A 1 98 ? 40.555 -14.755 -12.580 1.00 73.44 98 VAL A N 1
ATOM 780 C CA . VAL A 1 98 ? 41.303 -13.538 -12.229 1.00 73.44 98 VAL A CA 1
ATOM 781 C C . VAL A 1 98 ? 41.276 -12.577 -13.423 1.00 73.44 98 VAL A C 1
ATOM 783 O O . VAL A 1 98 ? 41.703 -12.944 -14.514 1.00 73.44 98 VAL A O 1
ATOM 786 N N . GLY A 1 99 ? 40.758 -11.364 -13.208 1.00 72.50 99 GLY A N 1
ATOM 787 C CA . GLY A 1 99 ? 40.597 -10.341 -14.250 1.00 72.50 99 GLY A CA 1
ATOM 788 C C . GLY A 1 99 ? 39.237 -10.333 -14.957 1.00 72.50 99 GLY A C 1
ATOM 789 O O . GLY A 1 99 ? 39.063 -9.563 -15.896 1.00 72.50 99 GLY A O 1
ATOM 790 N N . TRP A 1 100 ? 38.272 -11.157 -14.534 1.00 70.94 100 TRP A N 1
ATOM 791 C CA . TRP A 1 100 ? 36.905 -11.075 -15.047 1.00 70.94 100 TRP A CA 1
ATOM 792 C C . TRP A 1 100 ? 36.193 -9.842 -14.483 1.00 70.94 100 TRP A C 1
ATOM 794 O O . TRP A 1 100 ? 36.012 -9.713 -13.271 1.00 70.94 100 TRP A O 1
ATOM 804 N N . GLU A 1 101 ? 35.765 -8.959 -15.375 1.00 70.75 101 GLU A N 1
ATOM 805 C CA . GLU A 1 101 ? 34.878 -7.840 -15.080 1.00 70.75 101 GLU A CA 1
ATOM 806 C C . GLU A 1 101 ? 33.527 -8.100 -15.746 1.00 70.75 101 GLU A C 1
ATOM 808 O O . GLU A 1 101 ? 33.453 -8.670 -16.841 1.00 70.75 101 GLU A O 1
ATOM 813 N N . GLN A 1 102 ? 32.444 -7.701 -15.081 1.00 66.88 102 GLN A N 1
ATOM 814 C CA . GLN A 1 102 ? 31.124 -7.777 -15.678 1.00 66.88 102 GLN A CA 1
ATOM 815 C C . GLN A 1 102 ? 31.061 -6.818 -16.869 1.00 66.88 102 GLN A C 1
ATOM 817 O O . GLN A 1 102 ? 30.999 -5.604 -16.700 1.00 66.88 102 GLN A O 1
ATOM 822 N N . SER A 1 103 ? 31.042 -7.363 -18.085 1.00 65.69 103 SER A N 1
ATOM 823 C CA . SER A 1 103 ? 30.805 -6.557 -19.278 1.00 65.69 103 SER A CA 1
ATOM 824 C C . SER A 1 103 ? 29.416 -5.924 -19.186 1.00 65.69 103 SER A C 1
ATOM 826 O O . SER A 1 103 ? 28.418 -6.651 -19.104 1.00 65.69 103 SER A O 1
ATOM 828 N N . GLN A 1 104 ? 29.341 -4.592 -19.218 1.00 65.25 104 GLN A N 1
ATOM 829 C CA . GLN A 1 104 ? 28.068 -3.900 -19.379 1.00 65.25 104 GLN A CA 1
ATOM 830 C C . GLN A 1 104 ? 27.502 -4.249 -20.755 1.00 65.25 104 GLN A C 1
ATOM 832 O O . GLN A 1 104 ? 28.037 -3.854 -21.791 1.00 65.25 104 GLN A O 1
ATOM 837 N N . GLU A 1 105 ? 26.429 -5.035 -20.765 1.00 63.84 105 GLU A N 1
ATOM 838 C CA . GLU A 1 105 ? 25.637 -5.230 -21.969 1.00 63.84 105 GLU A CA 1
ATOM 839 C C . GLU A 1 105 ? 25.043 -3.864 -22.328 1.00 63.84 105 GLU A C 1
ATOM 841 O O . GLU A 1 105 ? 24.329 -3.256 -21.527 1.00 63.84 105 GLU A O 1
ATOM 846 N N . MET A 1 106 ? 25.398 -3.340 -23.502 1.00 62.38 10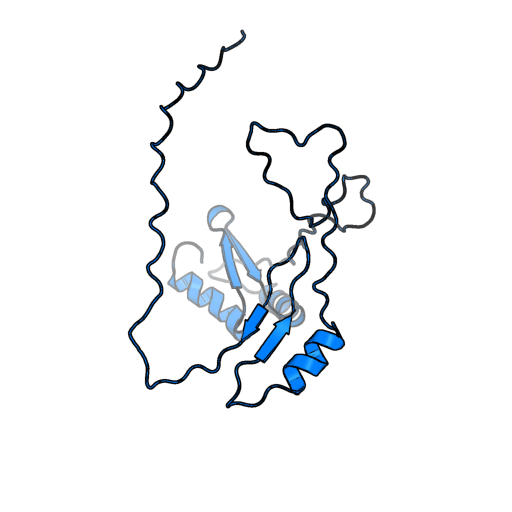6 MET A N 1
ATOM 847 C CA . MET A 1 106 ? 24.783 -2.120 -24.016 1.00 62.38 106 MET A CA 1
ATOM 848 C C . MET A 1 106 ? 23.267 -2.326 -24.075 1.00 62.38 106 MET A C 1
ATOM 850 O O . MET A 1 106 ? 22.799 -3.440 -24.325 1.00 62.38 106 MET A O 1
ATOM 854 N N . ALA A 1 107 ? 22.494 -1.252 -23.889 1.00 67.69 107 ALA A N 1
ATOM 855 C CA . ALA A 1 107 ? 21.069 -1.294 -24.198 1.00 67.69 107 ALA A CA 1
ATOM 856 C C . ALA A 1 107 ? 20.877 -1.915 -25.598 1.00 67.69 107 ALA A C 1
ATOM 858 O O . ALA A 1 107 ? 21.720 -1.666 -26.472 1.00 67.69 107 ALA A O 1
ATOM 859 N N . PRO A 1 108 ? 19.813 -2.714 -25.829 1.00 63.69 108 PRO A N 1
ATOM 860 C CA . PRO A 1 108 ? 19.552 -3.282 -27.145 1.00 63.69 108 PRO A CA 1
ATOM 861 C C . PRO A 1 108 ? 19.688 -2.172 -28.179 1.00 63.69 108 PRO A C 1
ATOM 863 O O . PRO A 1 108 ? 19.159 -1.081 -27.967 1.00 63.69 108 PRO A O 1
ATOM 866 N N . VAL A 1 109 ? 20.436 -2.399 -29.257 1.00 62.72 109 VAL A N 1
ATOM 867 C CA . VAL A 1 109 ? 20.569 -1.394 -30.314 1.00 62.72 109 VAL A CA 1
ATOM 868 C C . VAL A 1 109 ? 19.200 -1.275 -30.980 1.00 62.72 109 VAL A C 1
ATOM 870 O O . VAL A 1 109 ? 18.885 -2.012 -31.908 1.00 62.72 109 VAL A O 1
ATOM 873 N N . VAL A 1 110 ? 18.361 -0.372 -30.467 1.00 60.12 110 VAL A N 1
ATOM 874 C CA . VAL A 1 110 ? 16.972 -0.180 -30.912 1.00 60.12 110 VAL A CA 1
ATOM 875 C C . VAL A 1 110 ? 16.921 0.339 -32.362 1.00 60.12 110 VAL A C 1
ATOM 877 O O . VAL A 1 110 ? 15.885 0.246 -33.008 1.00 60.12 110 VAL A O 1
ATOM 880 N N . CYS A 1 111 ? 18.045 0.820 -32.916 1.00 59.25 111 CYS A N 1
ATOM 881 C CA . CYS A 1 111 ? 18.086 1.535 -34.195 1.00 59.25 111 CYS A CA 1
ATOM 882 C C . CYS A 1 111 ? 19.248 1.103 -35.114 1.00 59.25 111 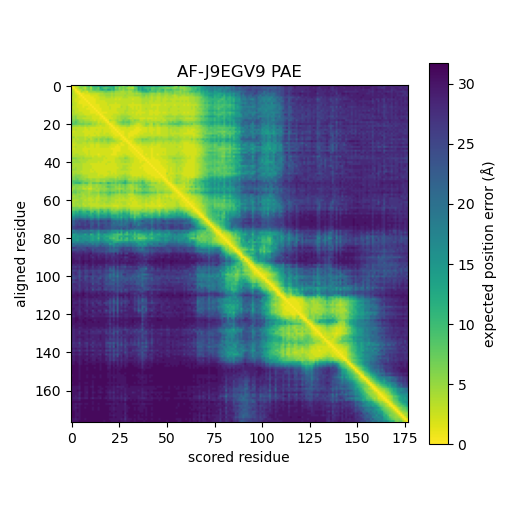CYS A C 1
ATOM 884 O O . CYS A 1 111 ? 20.021 1.951 -35.562 1.00 59.25 111 CYS A O 1
ATOM 886 N N . ASN A 1 112 ? 19.417 -0.189 -35.419 1.00 75.88 112 ASN A N 1
ATOM 887 C CA . ASN A 1 112 ? 20.314 -0.561 -36.523 1.00 75.88 112 ASN A CA 1
ATOM 888 C C . ASN A 1 112 ? 19.659 -0.156 -37.857 1.00 75.88 112 ASN A C 1
ATOM 890 O O . ASN A 1 112 ? 18.720 -0.809 -38.307 1.00 75.88 112 ASN A O 1
ATOM 894 N N . PHE A 1 113 ? 20.136 0.938 -38.462 1.00 78.31 113 PHE A N 1
ATOM 895 C CA . PHE A 1 113 ? 19.562 1.520 -39.680 1.00 78.31 113 PHE A CA 1
ATOM 896 C C . PHE A 1 113 ? 19.543 0.544 -40.860 1.00 78.31 113 PHE A C 1
ATOM 898 O O . PHE A 1 113 ? 18.541 0.475 -41.564 1.00 78.31 113 PHE A O 1
ATOM 905 N N . ASP A 1 114 ? 20.601 -0.252 -41.031 1.00 77.81 114 ASP A N 1
ATOM 906 C CA . ASP A 1 114 ? 20.671 -1.273 -42.083 1.00 77.81 114 ASP A CA 1
ATOM 907 C C . ASP A 1 114 ? 19.599 -2.349 -41.872 1.00 77.81 114 ASP A C 1
ATOM 909 O O . ASP A 1 114 ? 18.860 -2.700 -42.789 1.00 77.81 114 ASP A O 1
ATOM 913 N N . LEU A 1 115 ? 19.435 -2.802 -40.626 1.00 76.56 115 LEU A N 1
ATOM 914 C CA . LEU A 1 115 ? 18.438 -3.812 -40.281 1.00 76.56 115 LEU A CA 1
ATOM 915 C C . LEU A 1 115 ? 17.009 -3.278 -40.460 1.00 76.56 115 LEU A C 1
ATOM 917 O O . LEU A 1 115 ? 16.152 -3.982 -40.982 1.00 76.56 115 LEU A O 1
ATOM 921 N N . MET A 1 116 ? 16.758 -2.022 -40.079 1.00 79.56 116 MET A N 1
ATOM 922 C CA . MET A 1 116 ? 15.462 -1.367 -40.289 1.00 79.56 116 MET A CA 1
ATOM 923 C C . MET A 1 116 ? 15.143 -1.179 -41.775 1.00 79.56 116 MET A C 1
ATOM 925 O O . MET A 1 116 ? 14.021 -1.459 -42.186 1.00 79.56 116 MET A O 1
ATOM 929 N N . ALA A 1 117 ? 16.110 -0.739 -42.585 1.00 81.12 117 ALA A N 1
ATOM 930 C CA . ALA A 1 117 ? 15.928 -0.567 -44.025 1.00 81.12 117 ALA A CA 1
ATOM 931 C C . ALA A 1 117 ? 15.643 -1.906 -44.720 1.00 81.12 117 ALA A C 1
ATOM 933 O O . ALA A 1 117 ? 14.732 -1.999 -45.539 1.00 81.12 117 ALA A O 1
ATOM 934 N N . LYS A 1 118 ? 16.371 -2.957 -44.334 1.00 79.12 118 LYS A N 1
ATOM 935 C CA . LYS A 1 118 ? 16.166 -4.325 -44.818 1.00 79.12 118 LYS A CA 1
ATOM 936 C C . LYS A 1 118 ? 14.797 -4.879 -44.427 1.00 79.12 118 LYS A C 1
ATOM 938 O O . LYS A 1 118 ? 14.100 -5.411 -45.280 1.00 79.12 118 LYS A O 1
ATOM 943 N N . LEU A 1 119 ? 14.372 -4.688 -43.176 1.00 77.62 119 LEU A N 1
ATOM 944 C CA . LEU A 1 119 ? 13.028 -5.071 -42.731 1.00 77.62 119 LEU A CA 1
ATOM 945 C C . LEU A 1 119 ? 11.925 -4.277 -43.450 1.00 77.62 119 LEU A C 1
ATOM 947 O O . LEU A 1 119 ? 10.881 -4.837 -43.758 1.00 77.62 119 LEU A O 1
ATOM 951 N N . ALA A 1 120 ? 12.139 -2.992 -43.740 1.00 80.00 120 ALA A N 1
ATOM 952 C CA . ALA A 1 120 ? 11.176 -2.173 -44.479 1.00 80.00 120 ALA A CA 1
ATOM 953 C C . ALA A 1 120 ? 11.069 -2.561 -45.965 1.00 80.00 120 ALA A C 1
ATOM 955 O O . ALA A 1 120 ? 10.029 -2.334 -46.577 1.00 80.00 120 ALA A O 1
ATOM 956 N N . ALA A 1 121 ? 12.125 -3.146 -46.538 1.00 80.19 121 ALA A N 1
ATOM 957 C CA . ALA A 1 121 ? 12.148 -3.657 -47.906 1.00 80.19 121 ALA A CA 1
ATOM 958 C C . ALA A 1 121 ? 11.523 -5.060 -48.052 1.00 80.19 121 ALA A C 1
ATOM 960 O O . ALA A 1 121 ? 11.455 -5.571 -49.169 1.00 80.19 121 ALA A O 1
ATOM 961 N N . LEU A 1 122 ? 11.076 -5.683 -46.954 1.00 77.81 122 LEU A N 1
ATOM 962 C CA . LEU A 1 122 ? 10.437 -6.998 -46.982 1.00 77.81 122 LEU A CA 1
ATOM 963 C C . LEU A 1 122 ? 9.128 -6.969 -47.783 1.00 77.81 122 LEU A C 1
ATOM 965 O O . LEU A 1 122 ? 8.190 -6.245 -47.445 1.00 77.81 122 LEU A O 1
ATOM 969 N N . THR A 1 123 ? 9.047 -7.818 -48.803 1.00 74.94 123 THR A N 1
ATOM 970 C CA . THR A 1 123 ? 7.818 -8.162 -49.526 1.00 74.94 123 THR A CA 1
ATOM 971 C C . THR A 1 123 ? 7.286 -9.506 -49.020 1.00 74.94 123 THR A C 1
ATOM 973 O O . THR A 1 123 ? 8.039 -10.338 -48.521 1.00 74.94 123 THR A O 1
ATOM 976 N N .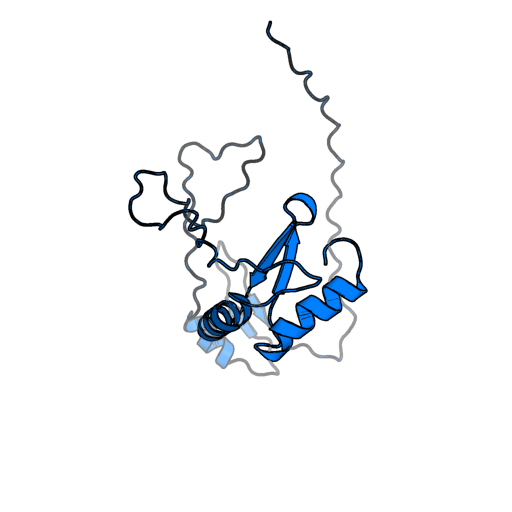 VAL A 1 124 ? 5.968 -9.714 -49.097 1.00 66.69 124 VAL A N 1
ATOM 977 C CA . VAL A 1 124 ? 5.289 -10.882 -48.493 1.00 66.69 124 VAL A CA 1
ATOM 978 C C . VAL A 1 124 ? 5.641 -12.202 -49.193 1.00 66.69 124 VAL A C 1
ATOM 980 O O . VAL A 1 124 ? 5.504 -13.264 -48.593 1.00 66.69 124 VAL A O 1
ATOM 983 N N . ASP A 1 125 ? 6.149 -12.139 -50.422 1.00 66.50 125 ASP A N 1
ATOM 984 C CA . ASP A 1 125 ? 6.262 -13.308 -51.295 1.00 66.50 125 ASP A CA 1
ATOM 985 C C . ASP A 1 125 ? 7.687 -13.886 -51.392 1.00 66.50 125 ASP A C 1
ATOM 987 O O . ASP A 1 125 ? 7.852 -15.022 -51.838 1.00 66.50 125 ASP A O 1
ATOM 991 N N . ASP A 1 126 ? 8.715 -13.160 -50.932 1.00 70.12 126 ASP A N 1
ATOM 992 C CA . ASP A 1 126 ? 10.117 -13.548 -51.122 1.00 70.12 126 ASP A CA 1
ATOM 993 C C . ASP A 1 126 ? 10.804 -14.014 -49.829 1.00 70.12 126 ASP A C 1
ATOM 995 O O . ASP A 1 126 ? 10.626 -13.469 -48.739 1.00 70.12 126 ASP A O 1
ATOM 999 N N . THR A 1 127 ? 11.665 -15.027 -49.966 1.00 75.81 127 THR A N 1
ATOM 1000 C CA . THR A 1 127 ? 12.649 -15.369 -48.931 1.00 75.81 127 THR A CA 1
ATOM 1001 C C . THR A 1 127 ? 13.686 -14.256 -48.861 1.00 75.81 127 THR A C 1
ATOM 1003 O O . THR A 1 127 ? 14.365 -13.984 -49.849 1.00 75.81 127 THR A O 1
ATOM 1006 N N . PHE A 1 128 ? 13.837 -13.639 -47.692 1.00 79.50 128 PHE A N 1
ATOM 1007 C CA . PHE A 1 128 ? 14.637 -12.432 -47.546 1.00 79.50 128 PHE A CA 1
ATOM 1008 C C . PHE A 1 128 ? 15.787 -12.607 -46.556 1.00 79.50 128 PHE A C 1
ATOM 1010 O O . PHE A 1 128 ? 15.610 -13.037 -45.413 1.00 79.50 128 PHE A O 1
ATOM 1017 N N . GLU A 1 129 ? 16.986 -12.233 -46.990 1.00 82.25 129 GLU A N 1
ATOM 1018 C CA . GLU A 1 129 ? 18.201 -12.314 -46.186 1.00 82.25 129 GLU A CA 1
ATOM 1019 C C . GLU A 1 129 ? 18.382 -11.031 -45.366 1.00 82.25 129 GLU A C 1
ATOM 1021 O O . GLU A 1 129 ? 18.712 -9.969 -45.889 1.00 82.25 129 GLU A O 1
ATOM 1026 N N . VAL A 1 130 ? 18.163 -11.120 -44.052 1.00 81.25 130 VAL A N 1
ATOM 1027 C CA . VAL A 1 130 ? 18.249 -9.965 -43.141 1.00 81.25 130 VAL A CA 1
ATOM 1028 C C . VAL A 1 130 ? 19.694 -9.685 -42.738 1.00 81.25 130 VAL A C 1
ATOM 1030 O O . VAL A 1 130 ? 20.089 -8.533 -42.558 1.00 81.25 130 VAL A O 1
ATOM 1033 N N . TYR A 1 131 ? 20.499 -10.737 -42.593 1.00 82.44 131 TYR A N 1
ATOM 1034 C CA . TYR A 1 131 ? 21.896 -10.630 -42.193 1.00 82.44 131 TYR A CA 1
ATOM 1035 C C . TYR A 1 131 ? 22.717 -11.731 -42.858 1.00 82.44 131 TYR A C 1
ATOM 1037 O O . TYR A 1 131 ? 22.393 -12.904 -42.708 1.00 82.44 131 TYR A O 1
ATOM 1045 N N . GLU A 1 132 ? 23.781 -11.359 -43.566 1.00 82.12 132 GLU A N 1
ATOM 1046 C CA . GLU A 1 132 ? 24.593 -12.277 -44.382 1.00 82.12 132 GLU A CA 1
ATOM 1047 C C . GLU A 1 132 ? 25.440 -13.249 -43.541 1.00 82.12 132 GLU A C 1
ATOM 1049 O O . GLU A 1 132 ? 25.831 -14.311 -44.025 1.00 82.12 132 GLU A O 1
ATOM 1054 N N . GLY A 1 133 ? 25.637 -12.936 -42.256 1.00 81.81 133 GLY A N 1
ATOM 1055 C CA . GLY A 1 133 ? 26.542 -13.659 -41.366 1.00 81.81 133 GLY A CA 1
ATOM 1056 C C . GLY A 1 133 ? 27.950 -13.060 -41.367 1.00 81.81 133 GLY A C 1
ATOM 1057 O O . GLY A 1 133 ? 28.307 -12.265 -42.229 1.00 81.81 133 GLY A O 1
ATOM 1058 N N . ASP A 1 134 ? 28.736 -13.428 -40.364 1.00 85.44 134 ASP A N 1
ATOM 1059 C CA . ASP A 1 134 ? 30.151 -13.076 -40.213 1.00 85.44 134 ASP A CA 1
ATOM 1060 C C . ASP A 1 134 ? 30.884 -14.261 -39.557 1.00 85.44 134 ASP A C 1
ATOM 1062 O O . ASP A 1 134 ? 30.233 -15.204 -39.100 1.00 85.44 134 ASP A O 1
ATOM 1066 N N . GLU A 1 135 ? 32.214 -14.228 -39.446 1.00 86.94 135 GLU A N 1
ATOM 1067 C CA . GLU A 1 135 ? 33.020 -15.326 -38.874 1.00 86.94 135 GLU A CA 1
ATOM 1068 C C . GLU A 1 135 ? 32.513 -15.781 -37.488 1.00 86.94 135 GLU A C 1
ATOM 1070 O O . GLU A 1 135 ? 32.571 -16.961 -37.139 1.00 86.94 135 GLU A O 1
ATOM 1075 N N . HIS A 1 136 ? 31.933 -14.857 -36.717 1.00 79.81 136 HIS A N 1
ATOM 1076 C CA . HIS A 1 136 ? 31.401 -15.110 -35.377 1.00 79.81 136 HIS A CA 1
ATOM 1077 C C . HIS A 1 136 ? 29.868 -15.115 -35.269 1.00 79.81 136 HIS A C 1
ATOM 1079 O O . HIS A 1 136 ? 29.346 -15.354 -34.177 1.00 79.81 136 HIS A O 1
ATOM 1085 N N . LYS A 1 137 ? 29.124 -14.818 -36.344 1.00 79.50 137 LYS A N 1
ATOM 1086 C CA . LYS A 1 137 ? 27.662 -14.644 -36.288 1.00 79.50 137 LYS A CA 1
ATOM 1087 C C . LYS A 1 137 ? 26.968 -15.376 -37.438 1.00 79.50 137 LYS A C 1
ATOM 1089 O O . LYS A 1 137 ? 27.351 -15.192 -38.588 1.00 79.50 137 LYS A O 1
ATOM 1094 N N . PRO A 1 138 ? 25.916 -16.165 -37.169 1.00 82.50 138 PRO A N 1
ATOM 1095 C CA . PRO A 1 138 ? 25.223 -16.898 -38.218 1.00 82.50 138 PRO A CA 1
ATOM 1096 C C . PRO A 1 138 ? 24.443 -15.962 -39.147 1.00 82.50 138 PRO A C 1
ATOM 1098 O O . PRO A 1 138 ? 23.977 -14.897 -38.738 1.00 82.50 138 PRO A O 1
ATOM 1101 N N . LYS A 1 139 ? 24.255 -16.412 -40.387 1.00 85.56 139 LYS A N 1
ATOM 1102 C CA . LYS A 1 139 ? 23.346 -15.804 -41.363 1.00 85.56 139 LYS A CA 1
ATOM 1103 C C . LYS A 1 139 ? 21.894 -15.883 -40.870 1.00 85.56 139 LYS A C 1
ATOM 1105 O O . LYS A 1 139 ? 21.484 -16.913 -40.334 1.00 85.56 139 LYS A O 1
ATOM 1110 N N . ILE A 1 140 ? 21.111 -14.821 -41.072 1.00 85.19 140 ILE A N 1
ATOM 1111 C CA . ILE A 1 140 ? 19.689 -14.740 -40.702 1.00 85.19 140 ILE A CA 1
ATOM 1112 C C . ILE A 1 140 ? 18.855 -14.542 -41.968 1.00 85.19 140 ILE A C 1
ATOM 1114 O O . ILE A 1 140 ? 19.022 -13.552 -42.681 1.00 85.19 140 ILE A O 1
ATOM 1118 N N . VAL A 1 141 ? 17.931 -15.472 -42.217 1.00 84.12 141 VAL A N 1
ATOM 1119 C CA . VAL A 1 141 ? 17.016 -15.468 -43.366 1.00 84.12 141 VAL A CA 1
ATOM 1120 C C . VAL A 1 141 ? 15.582 -15.607 -42.861 1.00 84.12 141 VAL A C 1
ATOM 1122 O O . VAL A 1 141 ? 15.317 -16.411 -41.967 1.00 84.12 141 VAL A O 1
ATOM 1125 N N . ILE A 1 142 ? 14.667 -14.812 -43.415 1.00 83.38 142 ILE A N 1
ATOM 1126 C CA . ILE A 1 142 ? 13.230 -14.871 -43.140 1.00 83.38 142 ILE A CA 1
ATOM 1127 C C . ILE A 1 142 ? 12.545 -15.554 -44.321 1.00 83.38 142 ILE A C 1
ATOM 1129 O O . ILE A 1 142 ? 12.738 -15.162 -45.470 1.00 83.38 142 ILE A O 1
ATOM 1133 N N . HIS A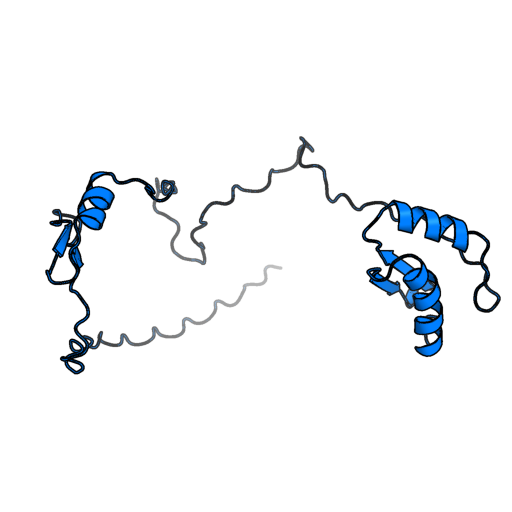 1 143 ? 11.720 -16.553 -44.020 1.00 81.69 143 HIS A N 1
ATOM 1134 C CA . HIS A 1 143 ? 10.834 -17.184 -44.989 1.00 81.69 143 HIS A CA 1
ATOM 1135 C C . HIS A 1 143 ? 9.385 -16.806 -44.664 1.00 81.69 143 HIS A C 1
ATOM 1137 O O . HIS A 1 143 ? 8.993 -16.927 -43.496 1.00 81.69 143 HIS A O 1
ATOM 1143 N N . PRO A 1 144 ? 8.583 -16.373 -45.651 1.00 78.75 144 PRO A N 1
ATOM 1144 C CA . PRO A 1 144 ? 7.154 -16.203 -45.448 1.00 78.75 144 PRO A CA 1
ATOM 1145 C C . PRO A 1 144 ? 6.518 -17.550 -45.088 1.00 78.75 144 PRO A C 1
ATOM 1147 O O . PRO A 1 144 ? 6.838 -18.596 -45.659 1.00 78.75 144 PRO A O 1
ATOM 1150 N N . ALA A 1 145 ? 5.647 -17.534 -44.082 1.00 71.12 145 ALA A N 1
ATOM 1151 C CA . ALA A 1 145 ? 4.963 -18.730 -43.616 1.00 71.12 145 ALA A CA 1
ATOM 1152 C C . ALA A 1 145 ? 3.815 -19.074 -44.578 1.00 71.12 145 ALA A C 1
ATOM 1154 O O . ALA A 1 145 ? 2.699 -18.595 -44.403 1.00 71.12 145 ALA A O 1
ATOM 1155 N N . ASN A 1 146 ? 4.078 -19.901 -45.593 1.00 66.69 146 ASN A N 1
ATOM 1156 C CA . ASN A 1 146 ? 3.013 -20.457 -46.430 1.00 66.69 146 ASN A CA 1
ATOM 1157 C C . ASN A 1 146 ? 2.259 -21.555 -45.665 1.00 66.69 146 ASN A C 1
ATOM 1159 O O . ASN A 1 146 ? 2.844 -22.565 -45.268 1.00 66.69 146 ASN A O 1
ATOM 1163 N N . GLU A 1 147 ? 0.947 -21.384 -45.498 1.00 61.22 147 GLU A N 1
ATOM 1164 C CA . GLU A 1 147 ? 0.068 -22.354 -44.825 1.00 61.22 147 GLU A CA 1
ATOM 1165 C C . GLU A 1 147 ? -0.123 -23.665 -45.618 1.00 61.22 147 GLU A C 1
ATOM 1167 O O . GLU A 1 147 ? -0.614 -24.652 -45.077 1.00 61.22 147 GLU A O 1
ATOM 1172 N N . GLU A 1 148 ? 0.320 -23.733 -46.878 1.00 57.69 148 GLU A N 1
ATOM 1173 C CA . GLU A 1 148 ? 0.096 -24.889 -47.762 1.00 57.69 148 GLU A CA 1
ATOM 1174 C C . GLU A 1 148 ? 1.067 -26.074 -47.542 1.00 57.69 148 GLU A C 1
ATOM 1176 O O . GLU A 1 148 ? 0.988 -27.082 -48.241 1.00 57.69 148 GLU A O 1
ATOM 1181 N N . GLY A 1 149 ? 1.975 -25.995 -46.561 1.00 56.19 149 GLY A N 1
ATOM 1182 C CA . GLY A 1 149 ? 3.071 -26.960 -46.380 1.00 56.19 149 GLY A CA 1
ATOM 1183 C C . GLY A 1 149 ? 3.264 -27.509 -44.966 1.00 56.19 149 GLY A C 1
ATOM 1184 O O . GLY A 1 149 ? 4.386 -27.871 -44.605 1.00 56.19 149 GLY A O 1
ATOM 1185 N N . SER A 1 150 ? 2.222 -27.568 -44.132 1.00 51.97 150 SER A N 1
ATOM 1186 C CA . SER A 1 150 ? 2.334 -28.083 -42.762 1.00 51.97 150 SER A CA 1
ATOM 1187 C C . SER A 1 150 ? 2.629 -29.595 -42.722 1.00 51.97 150 SER A C 1
ATOM 1189 O O . SER A 1 150 ? 1.709 -30.384 -42.516 1.00 51.97 150 SER A O 1
ATOM 1191 N N . ASN A 1 151 ? 3.891 -30.028 -42.882 1.00 49.47 151 ASN A N 1
ATOM 1192 C CA . ASN A 1 151 ? 4.360 -31.211 -42.138 1.00 49.47 151 ASN A CA 1
ATOM 1193 C C . ASN A 1 151 ? 5.869 -31.492 -42.022 1.00 49.47 151 ASN A C 1
ATOM 1195 O O . ASN A 1 151 ? 6.221 -32.497 -41.408 1.00 49.47 151 ASN A O 1
ATOM 1199 N N . SER A 1 152 ? 6.792 -30.688 -42.548 1.00 54.91 152 SER A N 1
ATOM 1200 C CA . SER A 1 152 ? 8.223 -30.979 -42.344 1.00 54.91 152 SER A CA 1
ATOM 1201 C C . SER A 1 152 ? 8.830 -30.090 -41.263 1.00 54.91 152 SER A C 1
ATOM 1203 O O . SER A 1 152 ? 9.613 -29.187 -41.551 1.00 54.91 152 SER A O 1
ATOM 1205 N N . MET A 1 153 ? 8.492 -30.361 -40.000 1.00 49.09 153 MET A N 1
ATOM 1206 C CA . MET A 1 153 ? 9.363 -29.935 -38.901 1.00 49.09 153 MET A CA 1
ATOM 1207 C C . MET A 1 153 ? 10.729 -30.610 -39.117 1.00 49.09 153 MET A C 1
ATOM 1209 O O . MET A 1 153 ? 10.760 -31.838 -39.257 1.00 49.09 153 MET A O 1
ATOM 1213 N N . PRO A 1 154 ? 11.856 -29.873 -39.169 1.00 52.75 154 PRO A N 1
ATOM 1214 C CA . PRO A 1 154 ? 13.163 -30.511 -39.205 1.00 52.75 154 PRO A CA 1
ATOM 1215 C C . PRO A 1 154 ? 13.293 -31.361 -37.942 1.00 52.75 154 PRO A C 1
ATOM 1217 O O . PRO A 1 154 ? 12.955 -30.906 -36.846 1.00 52.75 154 PRO A O 1
ATOM 1220 N N . ALA A 1 155 ? 13.715 -32.617 -38.105 1.00 54.53 155 ALA A N 1
ATOM 1221 C CA . ALA A 1 155 ? 13.866 -33.549 -36.997 1.00 54.53 155 ALA A CA 1
ATOM 1222 C C . ALA A 1 155 ? 14.673 -32.867 -35.886 1.00 54.53 155 ALA A C 1
ATOM 1224 O O . ALA A 1 155 ? 15.830 -32.502 -36.099 1.00 54.53 155 ALA A O 1
ATOM 1225 N N . GLN A 1 156 ? 14.054 -32.661 -34.718 1.00 54.53 156 GLN A N 1
ATOM 1226 C CA . GLN A 1 156 ? 14.772 -32.210 -33.533 1.00 54.53 156 GLN A CA 1
ATOM 1227 C C . GLN A 1 156 ? 15.926 -33.188 -33.333 1.00 54.53 156 GLN A C 1
ATOM 1229 O O . GLN A 1 156 ? 15.695 -34.359 -33.027 1.00 54.53 156 GLN A O 1
ATOM 1234 N N . SER A 1 157 ? 17.162 -32.738 -33.567 1.00 60.03 157 SER A N 1
ATOM 1235 C CA . SER A 1 157 ? 18.335 -33.560 -33.315 1.00 60.03 157 SER A CA 1
ATOM 1236 C C . SER A 1 157 ? 18.271 -33.962 -31.848 1.00 60.03 157 SER A C 1
ATOM 1238 O O . SER A 1 157 ? 18.371 -33.102 -30.968 1.00 60.03 157 SER A O 1
ATOM 1240 N N . MET A 1 158 ? 18.023 -35.243 -31.577 1.00 55.28 158 MET A N 1
ATOM 1241 C CA . MET A 1 158 ? 17.973 -35.760 -30.218 1.00 55.28 158 MET A CA 1
ATOM 1242 C C . MET A 1 158 ? 19.347 -35.537 -29.591 1.00 55.28 158 MET A C 1
ATOM 1244 O O . MET A 1 158 ? 20.288 -36.279 -29.863 1.00 55.28 158 MET A O 1
ATOM 1248 N N . MET A 1 159 ? 19.483 -34.486 -28.783 1.00 60.22 159 MET A N 1
ATOM 1249 C CA . MET A 1 159 ? 20.702 -34.264 -28.017 1.00 60.22 159 MET A CA 1
ATOM 1250 C C . MET A 1 159 ? 20.914 -35.484 -27.108 1.00 60.22 159 MET A C 1
ATOM 1252 O O . MET A 1 159 ? 19.979 -35.884 -26.402 1.00 60.22 159 MET A O 1
ATOM 1256 N N . PRO A 1 160 ? 22.106 -36.104 -27.113 1.00 68.00 160 PRO A N 1
ATOM 1257 C CA . PRO A 1 160 ? 22.371 -37.264 -26.280 1.00 68.00 160 PRO A CA 1
ATOM 1258 C C . PRO A 1 160 ? 22.216 -36.879 -24.806 1.00 68.00 160 PRO A C 1
ATOM 1260 O O . PRO A 1 160 ? 22.858 -35.955 -24.306 1.00 68.00 160 PRO A O 1
ATOM 1263 N N . LYS A 1 161 ? 21.327 -37.587 -24.106 1.00 73.06 161 LYS A N 1
ATOM 1264 C CA . LYS A 1 161 ? 21.079 -37.402 -22.673 1.00 73.06 161 LYS A CA 1
ATOM 1265 C C . LYS A 1 161 ? 22.337 -37.804 -21.901 1.00 73.06 161 LYS A C 1
ATOM 1267 O O . LYS A 1 161 ? 22.714 -38.974 -21.914 1.00 73.06 161 LYS A O 1
ATOM 1272 N N . THR A 1 162 ? 22.978 -36.860 -21.218 1.00 74.75 162 THR A N 1
ATOM 1273 C CA . THR A 1 162 ? 24.113 -37.168 -20.342 1.00 74.75 162 THR A CA 1
ATOM 1274 C C . THR A 1 162 ? 23.621 -37.749 -19.008 1.00 74.75 162 THR A C 1
ATOM 1276 O O . THR A 1 162 ? 22.607 -37.293 -18.466 1.00 74.75 162 THR A O 1
ATOM 1279 N N . PRO A 1 163 ? 24.287 -38.788 -18.470 1.00 73.56 163 PRO A N 1
ATOM 1280 C CA . PRO A 1 163 ? 23.916 -39.368 -17.188 1.00 73.56 163 PRO A CA 1
ATOM 1281 C C . PRO A 1 163 ? 24.108 -38.365 -16.045 1.00 73.56 163 PRO A C 1
ATOM 1283 O O . PRO A 1 163 ? 25.051 -37.573 -16.029 1.00 73.56 163 PRO A O 1
ATOM 1286 N N . ARG A 1 164 ? 23.200 -38.415 -15.066 1.00 68.94 164 ARG A N 1
ATOM 1287 C CA . ARG A 1 164 ? 23.256 -37.591 -13.853 1.00 68.94 164 ARG A CA 1
ATOM 1288 C C . ARG A 1 164 ? 24.546 -37.904 -13.073 1.00 68.94 164 ARG A C 1
ATOM 1290 O O . ARG A 1 164 ? 24.810 -39.083 -12.836 1.00 68.94 164 ARG A O 1
ATOM 1297 N N . PRO A 1 165 ? 25.318 -36.896 -12.624 1.00 71.81 165 PRO A N 1
ATOM 1298 C CA . PRO A 1 165 ? 26.496 -37.141 -11.801 1.00 71.81 165 PRO A CA 1
ATOM 1299 C C . PRO A 1 165 ? 26.113 -37.793 -10.458 1.00 71.81 165 PRO A C 1
ATOM 1301 O O . PRO A 1 165 ? 25.021 -37.531 -9.936 1.00 71.81 165 PRO A O 1
ATOM 1304 N N . PRO A 1 166 ? 26.984 -38.647 -9.889 1.00 77.31 166 PRO A N 1
ATOM 1305 C CA . PRO A 1 166 ? 26.723 -39.308 -8.615 1.00 77.31 166 PRO A CA 1
ATOM 1306 C C . PRO A 1 166 ? 26.570 -38.281 -7.487 1.00 77.31 166 PRO A C 1
ATOM 1308 O O . PRO A 1 166 ? 27.278 -37.275 -7.444 1.00 77.31 166 PRO A O 1
ATOM 1311 N N . ASN A 1 167 ? 25.635 -38.541 -6.566 1.00 68.75 167 ASN A N 1
ATOM 1312 C CA . ASN A 1 167 ? 25.423 -37.706 -5.383 1.00 68.75 167 ASN A CA 1
ATOM 1313 C C . ASN A 1 167 ? 26.719 -37.647 -4.564 1.00 68.75 167 ASN A C 1
ATOM 1315 O O . ASN A 1 167 ? 27.139 -38.651 -3.988 1.00 68.75 167 ASN A O 1
ATOM 1319 N N . THR A 1 168 ? 27.337 -36.472 -4.484 1.00 64.88 168 THR A N 1
ATOM 1320 C CA . THR A 1 168 ? 28.443 -36.245 -3.558 1.00 64.88 168 THR A CA 1
ATOM 1321 C C . THR A 1 168 ? 27.897 -36.249 -2.124 1.00 64.88 168 THR A C 1
ATOM 1323 O O . THR A 1 168 ? 26.906 -35.565 -1.842 1.00 64.88 168 THR A O 1
ATOM 1326 N N . PRO A 1 169 ? 28.481 -37.027 -1.190 1.00 67.00 169 PRO A N 1
ATOM 1327 C CA . PRO A 1 169 ? 28.059 -36.994 0.203 1.00 67.00 169 PRO A CA 1
ATOM 1328 C C . PRO A 1 169 ? 28.265 -35.592 0.781 1.00 67.00 169 PRO A C 1
ATOM 1330 O O . PRO A 1 169 ? 29.323 -34.981 0.625 1.00 67.00 169 PRO A O 1
ATOM 1333 N N . ARG A 1 170 ? 27.237 -35.081 1.460 1.00 57.88 170 ARG A N 1
ATOM 1334 C CA . ARG A 1 170 ? 27.269 -33.786 2.144 1.00 57.88 170 ARG A CA 1
ATOM 1335 C C . ARG A 1 170 ? 28.328 -33.841 3.251 1.00 57.88 170 ARG A C 1
ATOM 1337 O O . ARG A 1 170 ? 28.235 -34.687 4.136 1.00 57.88 170 ARG A O 1
ATOM 1344 N N . SER A 1 171 ? 29.323 -32.954 3.202 1.00 59.38 171 SER A N 1
ATOM 1345 C CA . SER A 1 171 ? 30.352 -32.862 4.246 1.00 59.38 171 SER A CA 1
ATOM 1346 C C . SER A 1 171 ? 29.703 -32.561 5.600 1.00 59.38 171 SER A C 1
ATOM 1348 O O . SER A 1 171 ? 28.937 -31.602 5.729 1.00 59.38 171 SER A O 1
ATOM 1350 N N . VAL A 1 172 ? 29.978 -33.404 6.597 1.00 63.59 172 VAL A N 1
ATOM 1351 C CA . VAL A 1 172 ? 29.488 -33.224 7.967 1.00 63.59 172 VAL A CA 1
ATOM 1352 C C . VAL A 1 172 ? 30.235 -32.044 8.587 1.00 63.59 172 VAL A C 1
ATOM 1354 O O . VAL A 1 172 ? 31.466 -32.026 8.642 1.00 63.59 172 VAL A O 1
ATOM 1357 N N . ARG A 1 173 ? 29.476 -31.039 9.032 1.00 55.53 173 ARG A N 1
ATOM 1358 C CA . ARG A 1 173 ? 29.977 -29.843 9.716 1.00 55.53 173 ARG A CA 1
ATOM 1359 C C . ARG A 1 173 ? 30.741 -30.274 10.972 1.00 55.53 173 ARG A C 1
ATOM 1361 O O . ARG A 1 173 ? 30.145 -30.864 11.865 1.00 55.53 173 ARG A O 1
ATOM 1368 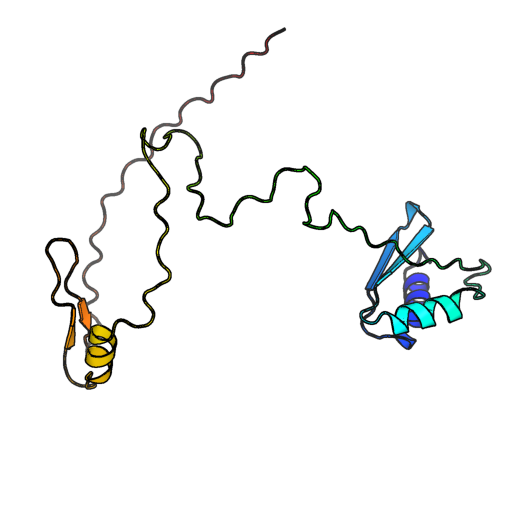N N . LYS A 1 174 ? 32.044 -29.985 11.042 1.00 58.53 174 LYS A N 1
ATOM 1369 C CA . LYS A 1 174 ? 32.811 -30.129 12.287 1.00 58.53 174 LYS A CA 1
ATOM 1370 C C . LYS A 1 174 ? 32.366 -29.030 13.249 1.00 58.53 174 LYS A C 1
ATOM 1372 O O . LYS A 1 174 ? 32.516 -27.848 12.940 1.00 58.53 174 LYS A O 1
ATOM 1377 N N . GLU A 1 175 ? 31.777 -29.427 14.368 1.00 50.00 175 GLU A N 1
ATOM 1378 C CA . GLU A 1 175 ? 31.568 -28.547 15.514 1.00 50.00 175 GLU A CA 1
ATOM 1379 C C . GLU A 1 175 ? 32.933 -28.299 16.160 1.00 50.00 175 GLU A C 1
ATOM 1381 O O . GLU A 1 175 ? 33.656 -29.241 16.483 1.00 50.00 175 GLU A O 1
ATOM 1386 N N . TYR A 1 176 ? 33.315 -27.029 16.264 1.00 52.97 176 TYR A N 1
ATOM 1387 C CA . TYR A 1 176 ? 34.460 -26.612 17.060 1.00 52.97 176 TYR A CA 1
ATOM 1388 C C . TYR A 1 176 ? 33.922 -26.170 18.422 1.00 52.97 176 TYR A C 1
ATOM 1390 O O . TYR A 1 176 ? 33.030 -25.319 18.468 1.00 52.97 176 TYR A O 1
ATOM 1398 N N . THR A 1 177 ? 34.431 -26.807 19.477 1.00 54.72 177 THR A N 1
ATOM 1399 C CA . THR A 1 177 ? 34.227 -26.451 20.889 1.00 54.72 177 THR A CA 1
ATOM 1400 C C . THR A 1 177 ? 34.890 -25.123 21.222 1.00 54.72 177 THR A C 1
ATOM 1402 O O . THR A 1 177 ? 36.012 -24.893 20.713 1.00 54.72 177 THR A O 1
#